Protein AF-A0A1H8WK01-F1 (afdb_monomer_lite)

Organism: NCBI:txid569882

pLDDT: mean 77.05, std 22.4, range [25.98, 97.81]

Radius of gyration: 22.82 Å; chains: 1; bounding box: 69×36×69 Å

Secondary structure (DSSP, 8-state):
-HHHHHHHHHHHHHHHHHHHHHTTHHHH-S---HHHHHHHHHHHHHHHHHHHHHHHHHHHHH-HHHHHHHHHHHHHHHHHHHHHHHHHHHHHTTS-TTHHHHHHHHHHHHHHHHHHHHHHHHHHHTTSSTTHHHHHHHHHHHHHHHHHHHHHHHHS-TT--HHHHTTT-----------------------TT----

Sequence (197 aa):
MDTAHWIVVAAALLTAIMTGVGALPFLFVKKVSDRTMGWSNAAAAGLMLAASHSLIAEGVSLDITLTLVGVLAGLDAIVLADRLLSGAGDVEVADLQGAGAAKALLILGIMTAHSFAEGVGVGVSFAGSEGLGAYITTAIAFHNVPEGLAIALVLVPRGSPVWKAGSGRSSPACRSRSWPRPRICSSKPSDPFCPLA

Foldseek 3Di:
DVVLVVVLVVLLVLLVVLLVLLLVVLQPDLDDDPVNLVVLQVLLVVLVVVLVVLVLVQVVVVPNVVSVVVVVVLVVQLVVQLCVLVVVLVVPCPDDPPVLVSVLVSVVSNVVSVSVVLSVSLVVLSVTDPCSNVSSSVSSSSSSNSVSNVSNVSNPPRPDGPVCSVPPDDDPPDDDDDDDDDDDDDDDDDDPPDDDD

Structure (mmCIF, N/CA/C/O backbone):
data_AF-A0A1H8WK01-F1
#
_entry.id   AF-A0A1H8WK01-F1
#
loop_
_atom_site.group_PDB
_atom_site.id
_atom_site.type_symbol
_atom_site.label_atom_id
_atom_site.label_alt_id
_atom_site.label_comp_id
_atom_site.label_asym_id
_atom_site.label_entity_id
_atom_site.label_seq_id
_atom_site.pdbx_PDB_ins_code
_atom_site.Cartn_x
_atom_site.Cartn_y
_atom_site.Cartn_z
_atom_site.occupancy
_atom_site.B_iso_or_equiv
_atom_site.auth_seq_id
_atom_site.auth_comp_id
_atom_site.auth_asym_id
_atom_site.auth_atom_id
_atom_site.pdbx_PDB_model_num
ATOM 1 N N . MET A 1 1 ? 25.988 0.193 -5.601 1.00 57.31 1 MET A N 1
ATOM 2 C CA . MET A 1 1 ? 24.882 -0.750 -5.321 1.00 57.31 1 MET A CA 1
ATOM 3 C C . MET A 1 1 ? 24.398 -0.614 -3.879 1.00 57.31 1 MET A C 1
ATOM 5 O O . MET A 1 1 ? 23.196 -0.648 -3.673 1.00 57.31 1 MET A O 1
ATOM 9 N N . ASP A 1 2 ? 25.265 -0.351 -2.897 1.00 62.94 2 ASP A N 1
ATOM 10 C CA . ASP A 1 2 ? 24.871 -0.253 -1.475 1.00 62.94 2 ASP A CA 1
ATOM 11 C C . ASP A 1 2 ? 23.854 0.858 -1.162 1.00 62.94 2 ASP A C 1
ATOM 13 O O . ASP A 1 2 ? 22.930 0.651 -0.382 1.00 62.94 2 ASP A O 1
ATOM 17 N N . THR A 1 3 ? 23.957 2.017 -1.815 1.00 68.06 3 THR A N 1
ATOM 18 C CA . THR A 1 3 ? 23.050 3.158 -1.592 1.00 68.06 3 THR A CA 1
ATOM 19 C C . THR A 1 3 ? 21.605 2.894 -2.022 1.00 68.06 3 THR A C 1
ATOM 21 O O . THR A 1 3 ? 20.687 3.384 -1.373 1.00 68.06 3 THR A O 1
ATOM 24 N N . ALA A 1 4 ? 21.381 2.091 -3.067 1.00 76.06 4 ALA A N 1
ATOM 25 C CA . ALA A 1 4 ? 20.039 1.806 -3.582 1.00 76.06 4 ALA A CA 1
ATOM 26 C C . ALA A 1 4 ? 19.197 0.982 -2.590 1.0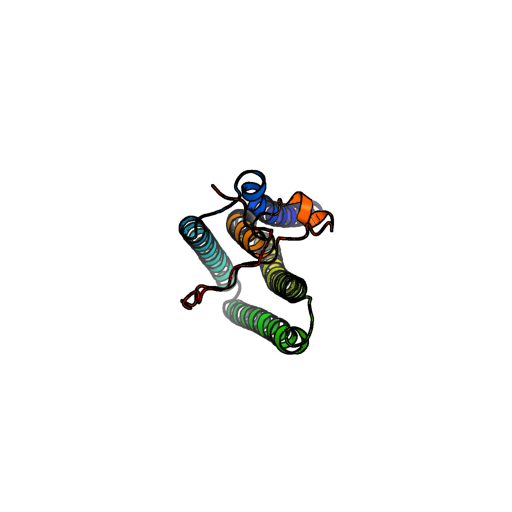0 76.06 4 ALA A C 1
ATOM 28 O O . ALA A 1 4 ? 18.027 1.278 -2.371 1.00 76.06 4 ALA A O 1
ATOM 29 N N . HIS A 1 5 ? 19.809 0.002 -1.922 1.00 84.44 5 HIS A N 1
ATOM 30 C CA . HIS A 1 5 ? 19.124 -0.842 -0.939 1.00 84.44 5 HIS A CA 1
ATOM 31 C C . HIS A 1 5 ? 18.691 -0.037 0.291 1.00 84.44 5 HIS A C 1
ATOM 33 O O . HIS A 1 5 ? 17.566 -0.186 0.763 1.00 84.44 5 HIS A O 1
ATOM 39 N N . TRP A 1 6 ? 19.549 0.871 0.772 1.00 89.50 6 TRP A N 1
ATOM 40 C CA . TRP A 1 6 ? 19.209 1.760 1.886 1.00 89.50 6 TRP A CA 1
ATOM 41 C C . TRP A 1 6 ? 18.047 2.697 1.559 1.00 89.50 6 TRP A C 1
ATOM 43 O O . TRP A 1 6 ? 17.227 2.958 2.436 1.00 89.50 6 TRP A O 1
ATOM 53 N N . ILE A 1 7 ? 17.937 3.160 0.310 1.00 90.19 7 ILE A N 1
ATOM 54 C CA . ILE A 1 7 ? 16.809 3.989 -0.133 1.00 90.19 7 ILE A CA 1
ATOM 55 C C . ILE A 1 7 ? 15.506 3.190 -0.088 1.00 90.19 7 ILE A C 1
ATOM 57 O O . ILE A 1 7 ? 14.528 3.675 0.471 1.00 90.19 7 ILE A O 1
ATOM 61 N N . VAL A 1 8 ? 15.495 1.960 -0.609 1.00 90.81 8 VAL A N 1
ATOM 62 C CA . VAL A 1 8 ? 14.295 1.104 -0.591 1.00 90.81 8 VAL A CA 1
ATOM 63 C C . VAL A 1 8 ? 13.883 0.764 0.843 1.00 90.81 8 VAL A C 1
ATOM 65 O O . VAL A 1 8 ? 12.705 0.842 1.182 1.00 90.81 8 VAL A O 1
ATOM 68 N N . VAL A 1 9 ? 14.845 0.453 1.717 1.00 91.25 9 VAL A N 1
ATOM 69 C CA . VAL A 1 9 ? 14.575 0.201 3.141 1.00 91.25 9 VAL A CA 1
ATOM 70 C C . VAL A 1 9 ? 14.019 1.451 3.825 1.00 91.25 9 VAL A C 1
ATOM 72 O O . VAL A 1 9 ? 13.032 1.359 4.551 1.00 91.25 9 VAL A O 1
ATOM 75 N N . ALA A 1 10 ? 14.601 2.627 3.579 1.00 93.62 10 ALA A N 1
ATOM 76 C CA . ALA A 1 10 ? 14.099 3.884 4.126 1.00 93.62 10 ALA A CA 1
ATOM 77 C C . ALA A 1 10 ? 12.691 4.218 3.605 1.00 93.62 10 ALA A C 1
ATOM 79 O O . ALA A 1 10 ? 11.847 4.664 4.379 1.00 93.62 10 ALA A O 1
ATOM 80 N N . ALA A 1 11 ? 12.419 3.958 2.325 1.00 93.44 11 ALA A N 1
ATOM 81 C CA . ALA A 1 11 ? 11.104 4.123 1.714 1.00 93.44 11 ALA A CA 1
ATOM 82 C C . ALA A 1 11 ? 10.062 3.191 2.351 1.00 93.44 11 ALA A C 1
ATOM 84 O O . ALA A 1 11 ? 9.003 3.653 2.772 1.00 93.44 11 ALA A O 1
ATOM 85 N N . ALA A 1 12 ? 10.381 1.905 2.515 1.00 91.31 12 ALA A N 1
ATOM 86 C CA . ALA A 1 12 ? 9.503 0.946 3.182 1.00 91.31 12 ALA A CA 1
ATOM 87 C C . ALA A 1 12 ? 9.243 1.338 4.651 1.00 91.31 12 ALA A C 1
ATOM 89 O O . ALA A 1 12 ? 8.098 1.345 5.107 1.00 91.31 12 ALA A O 1
ATOM 90 N N . LEU A 1 13 ? 10.281 1.754 5.386 1.00 92.19 13 LEU A N 1
ATOM 91 C CA . LEU A 1 13 ? 10.135 2.253 6.757 1.00 92.19 13 LEU A CA 1
ATOM 92 C C . LEU A 1 13 ? 9.254 3.504 6.825 1.00 92.19 13 LEU A C 1
ATOM 94 O O . LEU A 1 13 ? 8.417 3.606 7.719 1.00 92.19 13 LEU A O 1
ATOM 98 N N . LEU A 1 14 ? 9.405 4.434 5.879 1.00 94.81 14 LEU A N 1
ATOM 99 C CA . LEU A 1 14 ? 8.552 5.615 5.788 1.00 94.81 14 LEU A CA 1
ATOM 100 C C . LEU A 1 14 ? 7.082 5.215 5.617 1.00 94.81 14 LEU A C 1
ATOM 102 O O . LEU A 1 14 ? 6.240 5.707 6.364 1.00 94.81 14 LEU A O 1
ATOM 106 N N . THR A 1 15 ? 6.772 4.296 4.696 1.00 93.38 15 THR A N 1
ATOM 107 C CA . THR A 1 15 ? 5.389 3.823 4.497 1.00 93.38 15 THR A CA 1
ATOM 108 C C . THR A 1 15 ? 4.812 3.175 5.760 1.00 93.38 15 THR A C 1
ATOM 110 O O . THR A 1 15 ? 3.700 3.508 6.168 1.00 93.38 15 THR A O 1
ATOM 113 N N . ALA A 1 16 ? 5.603 2.363 6.471 1.00 90.62 16 ALA A N 1
ATOM 114 C CA . ALA A 1 16 ? 5.191 1.754 7.736 1.00 90.62 16 ALA A CA 1
ATOM 115 C C . ALA A 1 16 ? 4.937 2.794 8.846 1.00 90.62 16 ALA A C 1
ATOM 117 O O . ALA A 1 16 ? 3.974 2.682 9.609 1.00 90.62 16 ALA A O 1
ATOM 118 N N . ILE A 1 17 ? 5.770 3.840 8.929 1.00 94.06 17 ILE A N 1
ATOM 119 C CA . ILE A 1 17 ? 5.567 4.953 9.869 1.00 94.06 17 ILE A CA 1
ATOM 120 C C . ILE A 1 17 ? 4.245 5.662 9.575 1.00 94.06 17 ILE A C 1
ATOM 122 O O . ILE A 1 17 ? 3.513 5.980 10.513 1.00 94.06 17 ILE A O 1
ATOM 126 N N . MET A 1 18 ? 3.902 5.880 8.303 1.00 95.62 18 MET A N 1
ATOM 127 C CA . MET A 1 18 ? 2.657 6.558 7.938 1.00 95.62 18 MET A CA 1
ATOM 128 C C . MET A 1 18 ? 1.402 5.770 8.339 1.00 95.62 18 MET A C 1
ATOM 130 O O . MET A 1 18 ? 0.420 6.385 8.763 1.00 95.62 18 MET A O 1
ATOM 134 N N . THR A 1 19 ? 1.450 4.433 8.332 1.00 91.81 19 THR A N 1
ATOM 135 C CA . THR A 1 19 ? 0.377 3.602 8.910 1.00 91.81 19 THR A CA 1
ATOM 136 C C . THR A 1 19 ? 0.221 3.882 10.407 1.00 91.81 19 THR A C 1
ATOM 138 O O . THR A 1 19 ? -0.883 4.103 10.903 1.00 91.81 19 THR A O 1
ATOM 141 N N . GLY A 1 20 ? 1.334 3.970 11.141 1.00 88.88 20 GLY A N 1
ATOM 142 C CA . GLY A 1 20 ? 1.325 4.363 12.554 1.00 88.88 20 GLY A CA 1
ATOM 143 C C . GLY A 1 20 ? 0.802 5.787 12.788 1.00 88.88 20 GLY A C 1
ATOM 144 O O . GLY A 1 20 ? 0.050 6.025 13.736 1.00 88.88 20 GLY A O 1
ATOM 145 N N . VAL A 1 21 ? 1.139 6.732 11.903 1.00 92.69 21 VAL A N 1
ATOM 146 C CA . VAL A 1 21 ? 0.647 8.123 11.935 1.00 92.69 21 VAL A CA 1
ATOM 147 C C . VAL A 1 21 ? -0.880 8.177 11.837 1.00 92.69 21 VAL A C 1
ATOM 149 O O . VAL A 1 21 ? -1.501 8.990 12.524 1.00 92.69 21 VAL A O 1
ATOM 152 N N . GLY A 1 22 ? -1.498 7.274 11.069 1.00 89.69 22 GLY A N 1
ATOM 153 C CA . GLY A 1 22 ? -2.955 7.138 10.977 1.00 89.69 22 GLY A CA 1
ATOM 154 C C . GLY A 1 22 ? -3.656 6.921 12.325 1.00 89.69 22 GLY A C 1
ATOM 155 O O . GLY A 1 22 ? -4.802 7.334 12.496 1.00 89.69 22 GLY A O 1
ATOM 156 N N . ALA A 1 23 ? -2.967 6.364 13.327 1.00 87.88 23 ALA A N 1
ATOM 157 C CA . ALA A 1 23 ? -3.513 6.161 14.669 1.00 87.88 23 ALA A CA 1
ATOM 158 C C . ALA A 1 23 ? -3.429 7.407 15.579 1.00 87.88 23 ALA A C 1
ATOM 160 O O . ALA A 1 23 ? -4.125 7.472 16.597 1.00 87.88 23 ALA A O 1
ATOM 161 N N . LEU A 1 24 ? -2.612 8.415 15.235 1.00 88.44 24 LEU A N 1
ATOM 162 C CA . LEU A 1 24 ? -2.382 9.605 16.069 1.00 88.44 24 LEU A CA 1
ATOM 163 C C . LEU A 1 24 ? -3.645 10.418 16.399 1.00 88.44 24 LEU A C 1
ATOM 165 O O . LEU A 1 24 ? -3.746 10.879 17.540 1.00 88.44 24 LEU A O 1
ATOM 169 N N . PRO A 1 25 ? -4.634 10.593 15.497 1.00 84.75 25 PRO A N 1
ATOM 170 C CA . PRO A 1 25 ? -5.857 11.325 15.822 1.00 84.75 25 PRO A CA 1
ATOM 171 C C . PRO A 1 25 ? -6.590 10.768 17.049 1.00 84.75 25 PRO A C 1
ATOM 173 O O . PRO A 1 25 ? -7.192 11.536 17.799 1.00 84.75 25 PRO A O 1
ATOM 176 N N . PHE A 1 26 ? -6.481 9.463 17.322 1.00 81.81 26 PHE A N 1
ATOM 177 C CA . PHE A 1 26 ? -7.102 8.824 18.486 1.00 81.81 26 PHE A CA 1
ATOM 178 C C . PHE A 1 26 ? -6.430 9.158 19.830 1.00 81.81 26 PHE A C 1
ATOM 180 O O . PHE A 1 26 ? -6.998 8.862 20.884 1.00 81.81 26 PHE A O 1
ATOM 187 N N . LEU A 1 27 ? -5.258 9.808 19.828 1.00 79.50 27 LEU A N 1
ATOM 188 C CA . LEU A 1 27 ? -4.646 10.357 21.045 1.00 79.50 27 LEU A CA 1
ATOM 189 C C . LEU A 1 27 ? -5.419 11.570 21.578 1.00 79.50 27 LEU A C 1
ATOM 191 O O . LEU A 1 27 ? -5.473 11.782 22.789 1.00 79.50 27 LEU A O 1
ATOM 195 N N . PHE A 1 28 ? -6.048 12.337 20.684 1.00 80.94 28 PHE A N 1
ATOM 196 C CA . PHE A 1 28 ? -6.748 13.581 21.017 1.00 80.94 28 PHE A CA 1
ATOM 197 C C . PHE A 1 28 ? -8.267 13.469 20.845 1.00 80.94 28 PHE A C 1
ATOM 199 O O . PHE A 1 28 ? -9.030 14.120 21.558 1.00 80.94 28 PHE A O 1
ATOM 206 N N . VAL A 1 29 ? -8.727 12.620 19.922 1.00 78.00 29 VAL A N 1
ATOM 207 C CA . VAL A 1 29 ? -10.129 12.516 19.514 1.00 78.00 29 VAL A CA 1
ATOM 208 C C . VAL A 1 29 ? -10.665 11.115 19.811 1.00 78.00 29 VAL A C 1
ATOM 210 O O . VAL A 1 29 ? -10.138 10.112 19.350 1.00 78.00 29 VAL A O 1
ATOM 213 N N . LYS A 1 30 ? -11.765 11.023 20.570 1.00 69.88 30 LYS A N 1
ATOM 214 C CA . LYS A 1 30 ? -12.357 9.728 20.976 1.00 69.88 30 LYS A CA 1
ATOM 215 C C . LYS A 1 30 ? -13.258 9.086 19.918 1.00 69.88 30 LYS A C 1
ATOM 217 O O . LYS A 1 30 ? -13.625 7.921 20.062 1.00 69.88 30 LYS A O 1
ATOM 222 N N . LYS A 1 31 ? -13.703 9.855 18.921 1.00 75.81 31 LYS A N 1
ATOM 223 C CA . LYS A 1 31 ? -14.629 9.410 17.874 1.00 75.81 31 LYS A CA 1
ATOM 224 C C . LYS A 1 31 ? -14.313 10.116 16.564 1.00 75.81 31 LYS A C 1
ATOM 226 O O . LYS A 1 31 ? -14.332 11.341 16.512 1.00 75.81 31 LYS A O 1
ATOM 231 N N . VAL A 1 32 ? -14.104 9.332 15.518 1.00 83.00 32 VAL A N 1
ATOM 232 C CA . VAL A 1 32 ? -14.068 9.808 14.135 1.00 83.00 32 VAL A CA 1
ATOM 233 C C . VAL A 1 32 ? -15.437 9.534 13.518 1.00 83.00 32 VAL A C 1
ATOM 235 O O . VAL A 1 32 ? -16.058 8.519 13.829 1.00 83.00 32 VAL A O 1
ATOM 238 N N . SER A 1 33 ? -15.950 10.469 12.718 1.00 88.19 33 SER A N 1
ATOM 239 C CA . SER A 1 33 ? -17.259 10.305 12.079 1.00 88.19 33 SER A CA 1
ATOM 240 C C . SER A 1 33 ? -17.186 9.330 10.900 1.00 88.19 33 SER A C 1
ATOM 242 O O . SER A 1 33 ? -16.180 9.302 10.190 1.00 88.19 33 SER A O 1
ATOM 244 N N . ASP A 1 34 ? -18.272 8.600 10.633 1.00 88.75 34 ASP A N 1
ATOM 245 C CA . ASP A 1 34 ? -18.351 7.672 9.493 1.00 88.75 34 ASP A CA 1
ATOM 246 C C . ASP A 1 34 ? -18.133 8.386 8.150 1.00 88.75 34 ASP A C 1
ATOM 248 O O . ASP A 1 34 ? -17.557 7.822 7.224 1.00 88.75 34 ASP A O 1
ATOM 252 N N . ARG A 1 35 ? -18.527 9.666 8.053 1.00 91.75 35 ARG A N 1
ATOM 253 C CA . ARG A 1 35 ? -18.245 10.497 6.873 1.00 91.75 35 ARG A CA 1
ATOM 254 C C . ARG A 1 35 ? -16.747 10.679 6.682 1.00 91.75 35 ARG A C 1
ATOM 256 O O . ARG A 1 35 ? -16.257 10.430 5.591 1.00 91.75 35 ARG A O 1
ATOM 263 N N . THR A 1 36 ? -16.028 11.096 7.724 1.00 89.62 36 THR A N 1
ATOM 264 C CA . THR A 1 36 ? -14.569 11.278 7.658 1.00 89.62 36 THR A CA 1
ATOM 265 C C . THR A 1 36 ? -13.880 9.977 7.254 1.00 89.62 36 THR A C 1
ATOM 267 O O . THR A 1 36 ? -13.056 10.005 6.351 1.00 89.62 36 THR A O 1
ATOM 270 N N . MET A 1 37 ? -14.290 8.841 7.832 1.00 91.00 37 MET A N 1
ATOM 271 C CA . MET A 1 37 ? -13.792 7.519 7.430 1.00 91.00 37 MET A CA 1
ATOM 272 C C . MET A 1 37 ? -14.065 7.215 5.954 1.00 91.00 37 MET A C 1
ATOM 274 O O . MET A 1 37 ? -13.171 6.765 5.245 1.00 91.00 37 MET A O 1
ATOM 278 N N . GLY A 1 38 ? -15.275 7.499 5.466 1.00 93.50 38 GLY A N 1
ATOM 279 C CA . GLY A 1 38 ? -15.629 7.310 4.060 1.00 93.50 38 GLY A CA 1
ATOM 280 C C . GLY A 1 38 ? -14.770 8.147 3.108 1.00 93.50 38 GLY A C 1
ATOM 281 O O . GLY A 1 38 ? -14.262 7.619 2.123 1.00 93.50 38 GLY A O 1
ATOM 282 N N . TRP A 1 39 ? -14.554 9.430 3.420 1.00 96.00 39 TRP A N 1
ATOM 283 C CA . TRP A 1 39 ? -13.690 10.313 2.625 1.00 96.00 39 TRP A CA 1
ATOM 284 C C . TRP A 1 39 ? -12.228 9.858 2.640 1.00 96.00 39 TRP A C 1
ATOM 286 O O . TRP A 1 39 ? -11.592 9.823 1.588 1.00 96.00 39 TRP A O 1
ATOM 296 N N . SER A 1 40 ? -11.706 9.469 3.806 1.00 93.00 40 SER A N 1
ATOM 297 C CA . SER A 1 40 ? -10.347 8.940 3.940 1.00 93.00 40 SER A CA 1
ATOM 298 C C . SER A 1 40 ? -10.159 7.658 3.125 1.00 93.00 40 SER A C 1
ATOM 300 O O . SER A 1 40 ? -9.203 7.571 2.358 1.00 93.00 40 SER A O 1
ATOM 302 N N . ASN A 1 41 ? -11.095 6.708 3.209 1.00 93.38 41 ASN A N 1
ATOM 303 C CA . ASN A 1 41 ? -11.032 5.461 2.443 1.00 93.38 41 ASN A CA 1
ATOM 304 C C . ASN A 1 41 ? -11.150 5.701 0.931 1.00 93.38 41 ASN A C 1
ATOM 306 O O . ASN A 1 41 ? -10.454 5.051 0.156 1.00 93.38 41 ASN A O 1
ATOM 310 N N . ALA A 1 42 ? -11.988 6.648 0.498 1.00 95.81 42 ALA A N 1
ATOM 311 C CA . ALA A 1 42 ? -12.093 7.014 -0.914 1.00 95.81 42 ALA A CA 1
ATOM 312 C C . ALA A 1 42 ? -10.784 7.620 -1.449 1.00 95.81 42 ALA A C 1
ATOM 314 O O . ALA A 1 42 ? -10.343 7.261 -2.540 1.00 95.81 42 ALA A O 1
ATOM 315 N N . ALA A 1 43 ? -10.136 8.494 -0.671 1.00 95.69 43 ALA A N 1
ATOM 316 C CA . ALA A 1 43 ? -8.830 9.050 -1.022 1.00 95.69 43 ALA A CA 1
ATOM 317 C C . ALA A 1 43 ? -7.755 7.952 -1.116 1.00 95.69 43 ALA A C 1
ATOM 319 O O . ALA A 1 43 ? -7.027 7.886 -2.105 1.00 95.69 43 ALA A O 1
ATOM 320 N N . ALA A 1 44 ? -7.709 7.050 -0.132 1.00 95.31 44 ALA A N 1
ATOM 321 C CA . ALA A 1 44 ? -6.817 5.893 -0.126 1.00 95.31 44 ALA A CA 1
ATOM 322 C C . ALA A 1 44 ? -7.021 4.985 -1.351 1.00 95.31 44 ALA A C 1
ATOM 324 O O . ALA A 1 44 ? -6.045 4.621 -2.009 1.00 95.31 44 ALA A O 1
ATOM 325 N N . ALA A 1 45 ? -8.270 4.661 -1.695 1.00 95.94 45 ALA A N 1
ATOM 326 C CA . ALA A 1 45 ? -8.586 3.856 -2.872 1.00 95.94 45 ALA A CA 1
ATOM 327 C C . ALA A 1 45 ? -8.133 4.542 -4.171 1.00 95.94 45 ALA A C 1
ATOM 329 O O . ALA A 1 45 ? -7.544 3.897 -5.036 1.00 95.94 45 ALA A O 1
ATOM 330 N N . GLY A 1 46 ? -8.347 5.856 -4.294 1.00 97.06 46 GLY A N 1
ATOM 331 C CA . GLY A 1 46 ? -7.885 6.634 -5.445 1.00 97.06 46 GLY A CA 1
ATOM 332 C C . GLY A 1 46 ? -6.363 6.597 -5.622 1.00 97.06 46 GLY A C 1
ATOM 333 O O . GLY A 1 46 ? -5.884 6.390 -6.736 1.00 97.06 46 GLY A O 1
ATOM 334 N N . LEU A 1 47 ? -5.604 6.729 -4.529 1.00 97.06 47 LEU A N 1
ATOM 335 C CA . LEU A 1 47 ? -4.139 6.628 -4.551 1.00 97.06 47 LEU A CA 1
ATOM 336 C C . LEU A 1 47 ? -3.667 5.241 -5.006 1.00 97.06 47 LEU A C 1
ATOM 338 O O . LEU A 1 47 ? -2.752 5.154 -5.822 1.00 97.06 47 LEU A O 1
ATOM 342 N N . MET A 1 48 ? -4.316 4.169 -4.543 1.00 95.81 48 MET A N 1
ATOM 343 C CA . MET A 1 48 ? -3.955 2.802 -4.941 1.00 95.81 48 MET A CA 1
ATOM 344 C C . MET A 1 48 ? -4.313 2.485 -6.389 1.00 95.81 48 MET A C 1
ATOM 346 O O . MET A 1 48 ? -3.541 1.812 -7.071 1.00 95.81 48 MET A O 1
ATOM 350 N N . LEU A 1 49 ? -5.429 3.012 -6.899 1.00 96.88 49 LEU A N 1
ATOM 351 C CA . LEU A 1 49 ? -5.768 2.907 -8.320 1.00 96.88 49 LEU A CA 1
ATOM 352 C C . LEU A 1 49 ? -4.740 3.637 -9.193 1.00 96.88 49 LEU A C 1
ATOM 354 O O . LEU A 1 49 ? -4.300 3.091 -10.203 1.00 96.88 49 LEU A O 1
ATOM 358 N N . ALA A 1 50 ? -4.316 4.837 -8.789 1.00 96.75 50 ALA A N 1
ATOM 359 C CA . ALA A 1 50 ? -3.294 5.598 -9.502 1.00 96.75 50 ALA A CA 1
ATOM 360 C C . ALA A 1 50 ? -1.922 4.897 -9.475 1.00 96.75 50 ALA A C 1
ATOM 362 O O . ALA A 1 50 ? -1.280 4.762 -10.515 1.00 96.75 50 ALA A O 1
ATOM 363 N N . ALA A 1 51 ? -1.502 4.385 -8.314 1.00 96.31 51 ALA A N 1
ATOM 364 C CA . ALA A 1 51 ? -0.263 3.622 -8.173 1.00 96.31 51 ALA A CA 1
ATOM 365 C C . ALA A 1 51 ? -0.281 2.343 -9.026 1.00 96.31 51 ALA A C 1
ATOM 367 O O . ALA A 1 51 ? 0.666 2.074 -9.765 1.00 96.31 51 ALA A O 1
ATOM 368 N N . SER A 1 52 ? -1.389 1.598 -8.983 1.00 95.69 52 SER A N 1
ATOM 369 C CA . SER A 1 52 ? -1.586 0.378 -9.774 1.00 95.69 52 SER A CA 1
ATOM 370 C C . SER A 1 52 ? -1.545 0.666 -11.273 1.00 95.69 52 SER A C 1
ATOM 372 O O . SER A 1 52 ? -0.897 -0.063 -12.018 1.00 95.69 52 SER A O 1
ATOM 374 N N . HIS A 1 53 ? -2.178 1.755 -11.719 1.00 96.62 53 HIS A N 1
ATOM 375 C CA . HIS A 1 53 ? -2.101 2.196 -13.109 1.00 96.62 53 HIS A CA 1
ATOM 376 C C . HIS A 1 53 ? -0.651 2.464 -13.537 1.00 96.62 53 HIS A C 1
ATOM 378 O O . HIS A 1 53 ? -0.228 1.963 -14.576 1.00 96.62 53 HIS A O 1
ATOM 384 N N . SER A 1 54 ? 0.124 3.205 -12.739 1.00 96.44 54 SER A N 1
ATOM 385 C CA . SER A 1 54 ? 1.529 3.495 -13.055 1.00 96.44 54 SER A CA 1
ATOM 386 C C . SER A 1 54 ? 2.399 2.235 -13.093 1.00 96.44 54 SER A C 1
ATOM 388 O O . SER A 1 54 ? 3.212 2.095 -14.001 1.00 96.44 54 SER A O 1
ATOM 390 N N . LEU A 1 55 ? 2.203 1.288 -12.168 1.00 95.75 55 LEU A N 1
ATOM 391 C CA . LEU A 1 55 ? 2.930 0.011 -12.165 1.00 95.75 55 LEU A CA 1
ATOM 392 C C . LEU A 1 55 ? 2.571 -0.872 -13.365 1.00 95.75 55 LEU A C 1
ATOM 394 O O . LEU A 1 55 ? 3.454 -1.492 -13.951 1.00 95.75 55 LEU A O 1
ATOM 398 N N . ILE A 1 56 ? 1.294 -0.920 -13.755 1.00 96.69 56 ILE A N 1
ATOM 399 C CA . ILE A 1 56 ? 0.859 -1.661 -14.946 1.00 96.69 56 ILE A CA 1
ATOM 400 C C . ILE A 1 56 ? 1.421 -1.010 -16.210 1.00 96.69 56 ILE A C 1
ATOM 402 O O . ILE A 1 56 ? 1.909 -1.721 -17.083 1.00 96.69 56 ILE A O 1
ATOM 406 N N . ALA A 1 57 ? 1.375 0.321 -16.314 1.00 96.44 57 ALA A N 1
ATOM 407 C CA . ALA A 1 57 ? 1.922 1.043 -17.459 1.00 96.44 57 ALA A CA 1
ATOM 408 C C . ALA A 1 57 ? 3.428 0.781 -17.617 1.00 96.44 57 ALA A C 1
ATOM 410 O O . ALA A 1 57 ? 3.884 0.478 -18.720 1.00 96.44 57 ALA A O 1
ATOM 411 N N . GLU A 1 58 ? 4.174 0.820 -16.511 1.00 96.19 58 GLU A N 1
ATOM 412 C CA . GLU A 1 58 ? 5.592 0.463 -16.491 1.00 96.19 58 GLU A CA 1
ATOM 413 C C . GLU A 1 58 ? 5.801 -1.001 -16.903 1.00 96.19 58 GLU A C 1
ATOM 415 O O . GLU A 1 58 ? 6.585 -1.284 -17.806 1.00 96.19 58 GLU A O 1
ATOM 420 N N . GLY A 1 59 ? 5.062 -1.938 -16.305 1.00 96.12 59 GLY A N 1
ATOM 421 C CA . GLY A 1 59 ? 5.177 -3.361 -16.617 1.00 96.12 59 GLY A CA 1
ATOM 422 C C . GLY A 1 59 ? 4.910 -3.665 -18.093 1.00 96.12 59 GLY A C 1
ATOM 423 O O . GLY A 1 59 ? 5.699 -4.355 -18.735 1.00 96.12 59 GLY A O 1
ATOM 424 N N . VAL A 1 60 ? 3.832 -3.115 -18.662 1.00 97.12 60 VAL A N 1
ATOM 425 C CA . VAL A 1 60 ? 3.473 -3.318 -20.076 1.00 97.12 60 VAL A CA 1
ATOM 426 C C . VAL A 1 60 ? 4.547 -2.766 -21.012 1.00 97.12 60 VAL A C 1
ATOM 428 O O . VAL A 1 60 ? 4.759 -3.337 -22.081 1.00 97.12 60 VAL A O 1
ATOM 431 N N . SER A 1 61 ? 5.242 -1.692 -20.618 1.00 95.88 61 SER A N 1
ATOM 432 C CA . SER A 1 61 ? 6.365 -1.153 -21.392 1.00 95.88 61 SER A CA 1
ATOM 433 C C . SER A 1 61 ? 7.570 -2.103 -21.443 1.00 95.88 61 SER A C 1
ATOM 435 O O . SER A 1 61 ? 8.329 -2.062 -22.410 1.00 95.88 61 SER A O 1
ATOM 437 N N . LEU A 1 62 ? 7.718 -2.979 -20.440 1.00 94.88 62 LEU A N 1
ATOM 438 C CA . LEU A 1 62 ? 8.759 -4.005 -20.382 1.00 94.88 62 LEU A CA 1
ATOM 439 C C . LEU A 1 62 ? 8.322 -5.290 -21.096 1.00 94.88 62 LEU A C 1
ATOM 441 O O . LEU A 1 62 ? 9.007 -5.752 -22.004 1.00 94.88 62 LEU A O 1
ATOM 445 N N . ASP A 1 63 ? 7.192 -5.871 -20.685 1.00 97.12 63 ASP A N 1
ATOM 446 C CA . ASP A 1 63 ? 6.599 -7.059 -21.302 1.00 97.12 63 ASP A CA 1
ATOM 447 C C . ASP A 1 63 ? 5.122 -7.207 -20.896 1.00 97.12 63 ASP A C 1
ATOM 449 O O . ASP A 1 63 ? 4.770 -7.347 -19.719 1.00 97.12 63 ASP A O 1
ATOM 453 N N . ILE A 1 64 ? 4.235 -7.219 -21.891 1.00 97.75 64 ILE A N 1
ATOM 454 C CA . ILE A 1 64 ? 2.786 -7.321 -21.679 1.00 97.75 64 ILE A CA 1
ATOM 455 C C . ILE A 1 64 ? 2.354 -8.673 -21.096 1.00 97.75 64 ILE A C 1
ATOM 457 O O . ILE A 1 64 ? 1.439 -8.731 -20.273 1.00 97.75 64 ILE A O 1
ATOM 461 N N . THR A 1 65 ? 3.008 -9.762 -21.502 1.00 97.81 65 THR A N 1
ATOM 462 C CA . THR A 1 65 ? 2.641 -11.125 -21.109 1.00 97.81 65 THR A CA 1
ATOM 463 C C . THR A 1 65 ? 3.052 -11.372 -19.667 1.00 97.81 65 THR A C 1
ATOM 465 O O . THR A 1 65 ? 2.235 -11.826 -18.868 1.00 97.81 65 THR A O 1
ATOM 468 N N . LEU A 1 66 ? 4.289 -11.015 -19.307 1.00 96.75 66 LEU A N 1
ATOM 469 C CA . LEU A 1 66 ? 4.772 -11.099 -17.929 1.00 96.75 66 LEU A CA 1
ATOM 470 C C . LEU A 1 66 ? 3.965 -10.195 -17.001 1.00 96.75 66 LEU A C 1
ATOM 472 O O . LEU A 1 66 ? 3.644 -10.610 -15.891 1.00 96.75 66 LEU A O 1
ATOM 476 N N . THR A 1 67 ? 3.575 -9.004 -17.460 1.00 97.00 67 THR A N 1
ATOM 477 C CA . THR A 1 67 ? 2.725 -8.106 -16.667 1.00 97.00 67 THR A CA 1
ATOM 478 C C . THR A 1 67 ? 1.353 -8.709 -16.414 1.00 97.00 67 THR A C 1
ATOM 480 O O . THR A 1 67 ? 0.895 -8.716 -15.275 1.00 97.00 67 THR A O 1
ATOM 483 N N . LEU A 1 68 ? 0.707 -9.275 -17.438 1.00 97.56 68 LEU A N 1
ATOM 484 C CA . LEU A 1 68 ? -0.584 -9.939 -17.271 1.00 97.56 68 LEU A CA 1
ATOM 485 C C . LEU A 1 68 ? -0.485 -11.132 -16.310 1.00 97.56 68 LEU A C 1
ATOM 487 O O . LEU A 1 68 ? -1.309 -11.259 -15.407 1.00 97.56 68 LEU A O 1
ATOM 491 N N . VAL A 1 69 ? 0.540 -11.976 -16.468 1.00 97.69 69 VAL A N 1
ATOM 492 C CA . VAL A 1 69 ? 0.791 -13.110 -15.565 1.00 97.69 69 VAL A CA 1
ATOM 493 C C . VAL A 1 69 ? 1.044 -12.625 -14.138 1.00 97.69 69 VAL A C 1
ATOM 495 O O . VAL A 1 69 ? 0.481 -13.186 -13.204 1.00 97.69 69 VAL A O 1
ATOM 498 N N . GLY A 1 70 ? 1.835 -11.566 -13.958 1.00 95.69 70 GLY A N 1
ATOM 499 C CA . GLY A 1 70 ? 2.122 -10.973 -12.653 1.00 95.69 70 GLY A CA 1
ATOM 500 C C . GLY A 1 70 ? 0.881 -10.394 -11.973 1.00 95.69 70 GLY A C 1
ATOM 501 O O . GLY A 1 70 ? 0.671 -10.636 -10.788 1.00 95.69 70 GLY A O 1
ATOM 502 N N . VAL A 1 71 ? 0.022 -9.690 -12.719 1.00 95.88 71 VAL A N 1
ATOM 503 C CA . VAL A 1 71 ? -1.253 -9.157 -12.207 1.00 95.88 71 VAL A CA 1
ATOM 504 C C . VAL A 1 71 ? -2.177 -10.289 -11.760 1.00 95.88 71 VAL A C 1
ATOM 506 O O . VAL A 1 71 ? -2.728 -10.223 -10.662 1.00 95.88 71 VAL A O 1
ATOM 509 N N . LEU A 1 72 ? -2.326 -11.339 -12.575 1.00 97.12 72 LEU A N 1
ATOM 510 C CA . LEU A 1 72 ? -3.150 -12.498 -12.223 1.00 97.12 72 LEU A CA 1
ATOM 511 C C . LEU A 1 72 ? -2.582 -13.244 -11.011 1.00 97.12 72 LEU A C 1
ATOM 513 O O . LEU A 1 72 ? -3.320 -13.522 -10.073 1.00 97.12 72 LEU A O 1
ATOM 517 N N . ALA A 1 73 ? -1.270 -13.485 -10.979 1.00 95.75 73 ALA A N 1
ATOM 518 C CA . ALA A 1 73 ? -0.610 -14.131 -9.850 1.00 95.75 73 ALA A CA 1
ATOM 519 C C . ALA A 1 73 ? -0.743 -13.314 -8.553 1.00 95.75 73 ALA A C 1
ATOM 521 O O . ALA A 1 73 ? -0.977 -13.883 -7.490 1.00 95.75 73 ALA A O 1
ATOM 522 N N . GLY A 1 74 ? -0.631 -11.984 -8.630 1.00 93.00 74 GLY A N 1
ATOM 523 C CA . GLY A 1 74 ? -0.840 -11.087 -7.492 1.00 93.00 74 GLY A CA 1
ATOM 524 C C . GLY A 1 74 ? -2.285 -11.101 -6.989 1.00 93.00 74 GLY A C 1
ATOM 525 O O . GLY A 1 74 ? -2.515 -11.196 -5.783 1.00 93.00 74 GLY A O 1
ATOM 526 N N . LEU A 1 75 ? -3.260 -11.070 -7.904 1.00 93.25 75 LEU A N 1
ATOM 527 C CA . LEU A 1 75 ? -4.680 -11.201 -7.571 1.00 93.25 75 LEU A CA 1
ATOM 528 C C . LEU A 1 75 ? -4.968 -12.545 -6.890 1.00 93.25 75 LEU A C 1
ATOM 530 O O . LEU A 1 75 ? -5.583 -12.570 -5.824 1.00 93.25 75 LEU A O 1
ATOM 534 N N . ASP A 1 76 ? -4.489 -13.644 -7.472 1.00 94.38 76 ASP A N 1
ATOM 535 C CA . ASP A 1 76 ? -4.662 -14.989 -6.927 1.00 94.38 76 ASP A CA 1
ATOM 536 C C . ASP A 1 76 ? -4.010 -15.123 -5.547 1.00 94.38 76 ASP A C 1
ATOM 538 O O . ASP A 1 76 ? -4.608 -15.705 -4.643 1.00 94.38 76 ASP A O 1
ATOM 542 N N . ALA A 1 77 ? -2.824 -14.538 -5.345 1.00 91.44 77 ALA A N 1
ATOM 543 C CA . ALA A 1 77 ? -2.144 -14.532 -4.054 1.00 91.44 77 ALA A CA 1
ATOM 544 C C . ALA A 1 77 ? -2.956 -13.802 -2.972 1.00 91.44 77 ALA A C 1
ATOM 546 O O . ALA A 1 77 ? -3.106 -14.328 -1.869 1.00 91.44 77 ALA A O 1
ATOM 547 N N . ILE A 1 78 ? -3.522 -12.628 -3.281 1.00 89.00 78 ILE A N 1
ATOM 548 C CA . ILE A 1 78 ? -4.360 -11.873 -2.336 1.00 89.00 78 ILE A CA 1
ATOM 549 C C . ILE A 1 78 ? -5.661 -12.628 -2.039 1.00 89.00 78 ILE A C 1
ATOM 551 O O . ILE A 1 78 ? -6.045 -12.745 -0.877 1.00 89.00 78 ILE A O 1
ATOM 555 N N . VAL A 1 79 ? -6.321 -13.188 -3.058 1.00 90.69 79 VAL A N 1
ATOM 556 C CA . VAL A 1 79 ? -7.552 -13.979 -2.880 1.00 90.69 79 VAL A CA 1
ATOM 557 C C . VAL A 1 79 ? -7.284 -15.242 -2.063 1.00 90.69 79 VAL A C 1
ATOM 559 O O . VAL A 1 79 ? -8.093 -15.614 -1.213 1.00 90.69 79 VAL A O 1
ATOM 562 N N . LEU A 1 80 ? -6.156 -15.914 -2.295 1.00 90.69 80 LEU A N 1
ATOM 563 C CA . LEU A 1 80 ? -5.770 -17.088 -1.523 1.00 90.69 80 LEU A CA 1
ATOM 564 C C . LEU A 1 80 ? -5.455 -16.712 -0.074 1.00 90.69 80 LEU A C 1
ATOM 566 O O . LEU A 1 80 ? -5.929 -17.396 0.829 1.00 90.69 80 LEU A O 1
ATOM 570 N N . ALA A 1 81 ? -4.713 -15.626 0.156 1.00 87.88 81 ALA A N 1
ATOM 571 C CA . ALA A 1 81 ? -4.447 -15.119 1.498 1.00 87.88 81 ALA A CA 1
ATOM 572 C C . ALA A 1 81 ? -5.759 -14.812 2.236 1.00 87.88 81 ALA A C 1
ATOM 574 O O . ALA A 1 81 ? -5.974 -15.327 3.331 1.00 87.88 81 ALA A O 1
ATOM 575 N N . ASP A 1 82 ? -6.680 -14.074 1.613 1.00 85.69 82 ASP A N 1
ATOM 576 C CA . ASP A 1 82 ? -7.991 -13.768 2.192 1.00 85.69 82 ASP A CA 1
ATOM 577 C C . ASP A 1 82 ? -8.784 -15.035 2.544 1.00 85.69 82 ASP A C 1
ATOM 579 O O . ASP A 1 82 ? -9.291 -15.162 3.658 1.00 85.69 82 ASP A O 1
ATOM 583 N N . ARG A 1 83 ? -8.832 -16.024 1.643 1.00 87.25 83 ARG A N 1
ATOM 584 C CA . ARG A 1 83 ? -9.540 -17.292 1.886 1.00 87.25 83 ARG A CA 1
ATOM 585 C C . ARG A 1 83 ? -8.909 -18.123 2.997 1.00 87.25 83 ARG A C 1
ATOM 587 O O . ARG A 1 83 ? -9.638 -18.693 3.806 1.00 87.25 83 ARG A O 1
ATOM 594 N N . LEU A 1 84 ? -7.579 -18.212 3.036 1.00 86.38 84 LEU A N 1
ATOM 595 C CA . LEU A 1 84 ? -6.856 -18.966 4.062 1.00 86.38 84 LEU A CA 1
ATOM 596 C C . LEU A 1 84 ? -7.036 -18.331 5.444 1.00 86.38 84 LEU A C 1
ATOM 598 O O . LEU A 1 84 ? -7.268 -19.046 6.417 1.00 86.38 84 LEU A O 1
ATOM 602 N N . LEU A 1 85 ? -6.971 -17.000 5.528 1.00 80.25 85 LEU A N 1
ATOM 603 C CA . LEU A 1 85 ? -7.135 -16.284 6.790 1.00 80.25 85 LEU A CA 1
ATOM 604 C C . LEU A 1 85 ? -8.598 -16.261 7.251 1.00 80.25 85 LEU A C 1
ATOM 606 O O . LEU A 1 85 ? -8.870 -16.528 8.420 1.00 80.25 85 LEU A O 1
ATOM 610 N N . SER A 1 86 ? -9.546 -16.016 6.346 1.00 74.44 86 SER A N 1
ATOM 611 C CA . SER A 1 86 ? -10.977 -15.998 6.670 1.00 74.44 86 SER A CA 1
ATOM 612 C C . SER A 1 86 ? -11.504 -17.385 7.048 1.00 74.44 86 SER A C 1
ATOM 614 O O . SER A 1 86 ? -12.257 -17.512 8.011 1.00 74.44 86 SER A O 1
ATOM 616 N N . GLY A 1 87 ? -11.053 -18.444 6.363 1.00 67.69 87 GLY A N 1
ATOM 617 C CA . GLY A 1 87 ? -11.428 -19.826 6.680 1.00 67.69 87 GLY A CA 1
ATOM 618 C C . GLY A 1 87 ? -10.905 -20.317 8.035 1.00 67.69 87 GLY A C 1
ATOM 619 O O . GLY A 1 87 ? -11.561 -21.127 8.686 1.00 67.69 87 GLY A O 1
ATOM 620 N N . ALA A 1 88 ? -9.762 -19.798 8.498 1.00 61.28 88 ALA A N 1
ATOM 621 C CA . ALA A 1 88 ? -9.252 -20.061 9.846 1.00 61.28 88 ALA A CA 1
ATOM 622 C C . ALA A 1 88 ? -10.078 -19.350 10.938 1.00 61.28 88 ALA A C 1
ATOM 624 O O . ALA A 1 88 ? -10.187 -19.847 12.058 1.00 61.28 88 ALA A O 1
ATOM 625 N N . GLY A 1 89 ? -10.701 -18.212 10.610 1.00 54.06 89 GLY A N 1
ATOM 626 C CA . GLY A 1 89 ? -11.549 -17.450 11.528 1.00 54.06 89 GLY A CA 1
ATOM 627 C C . GLY A 1 89 ? -12.856 -18.158 11.900 1.00 54.06 89 GLY A C 1
ATOM 628 O O . GLY A 1 89 ? -13.272 -18.094 13.054 1.00 54.06 89 GLY A O 1
ATOM 629 N N . ASP A 1 90 ? -13.489 -18.882 10.977 1.00 53.31 90 ASP A N 1
ATOM 630 C CA . ASP A 1 90 ? -14.796 -19.508 11.238 1.00 53.31 90 ASP A CA 1
ATOM 631 C C . ASP A 1 90 ? -14.725 -20.755 12.143 1.00 53.31 90 ASP A C 1
ATOM 633 O O . ASP A 1 90 ? -15.716 -21.099 12.790 1.00 53.31 90 ASP A O 1
ATOM 637 N N . VAL A 1 91 ? -13.563 -21.413 12.246 1.00 49.59 91 VAL A N 1
ATOM 638 C CA . VAL A 1 91 ? -13.400 -22.659 13.025 1.00 49.59 91 VAL A CA 1
ATOM 639 C C . VAL A 1 91 ? -13.001 -22.402 14.492 1.00 49.59 91 VAL A C 1
ATOM 641 O O . VAL A 1 91 ? -13.324 -23.216 15.352 1.00 49.59 91 VAL A O 1
ATOM 644 N N . GLU A 1 92 ? -12.400 -21.251 14.825 1.00 47.84 92 GLU A N 1
ATOM 645 C CA . GLU A 1 92 ? -12.013 -20.894 16.211 1.00 47.84 92 GLU A CA 1
ATOM 646 C C . GLU A 1 92 ? -12.843 -19.759 16.849 1.00 47.84 92 GLU A C 1
ATOM 648 O O . GLU A 1 92 ? -12.864 -19.622 18.074 1.00 47.84 92 GLU A O 1
ATOM 653 N N . VAL A 1 93 ? -13.571 -18.944 16.072 1.00 49.28 93 VAL A N 1
ATOM 654 C CA . VAL A 1 93 ? -14.379 -17.829 16.622 1.00 49.28 93 VAL A CA 1
ATOM 655 C C . VAL A 1 93 ? -15.696 -18.309 17.254 1.00 49.28 93 VAL A C 1
ATOM 657 O O . VAL A 1 93 ? -16.320 -17.566 18.018 1.00 49.28 93 VAL A O 1
ATOM 660 N N . ALA A 1 94 ? -16.109 -19.552 16.993 1.00 47.31 94 ALA A N 1
ATOM 661 C CA . ALA A 1 94 ? -17.387 -20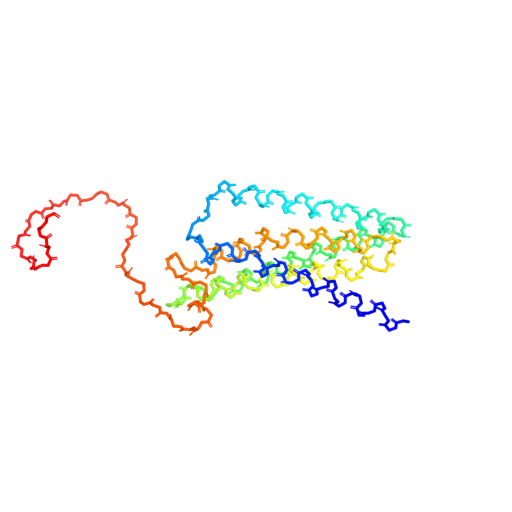.093 17.449 1.00 47.31 94 ALA A CA 1
ATOM 662 C C . ALA A 1 94 ? -17.434 -20.501 18.938 1.00 47.31 94 ALA A C 1
ATOM 664 O O . ALA A 1 94 ? -18.542 -20.599 19.463 1.00 47.31 94 ALA A O 1
ATOM 665 N N . ASP A 1 95 ? -16.299 -20.692 19.636 1.00 48.00 95 ASP A N 1
ATOM 666 C CA . ASP A 1 95 ? -16.327 -21.368 20.954 1.00 48.00 95 ASP A CA 1
ATOM 667 C C . ASP A 1 95 ? -15.516 -20.741 22.109 1.00 48.00 95 ASP A C 1
ATOM 669 O O . ASP A 1 95 ? -15.373 -21.351 23.165 1.00 48.00 95 ASP A O 1
ATOM 673 N N . LEU A 1 96 ? -14.993 -19.510 22.006 1.00 44.03 96 LEU A N 1
ATOM 674 C CA . LEU A 1 96 ? -14.184 -18.950 23.105 1.00 44.03 96 LEU A CA 1
ATOM 675 C C . LEU A 1 96 ? -14.531 -17.510 23.494 1.00 44.03 96 LEU A C 1
ATOM 677 O O . LEU A 1 96 ? -14.747 -16.623 22.669 1.00 44.03 96 LEU A O 1
ATOM 681 N N . GLN A 1 97 ? -14.483 -17.271 24.810 1.00 47.69 97 GLN A N 1
ATOM 682 C CA . GLN A 1 97 ? -14.660 -16.005 25.543 1.00 47.69 97 GLN A CA 1
ATOM 683 C C . GLN A 1 97 ? -13.651 -14.885 25.160 1.00 47.69 97 GLN A C 1
ATOM 685 O O . GLN A 1 97 ? -13.457 -13.934 25.915 1.00 47.69 97 GLN A O 1
ATOM 690 N N . GLY A 1 98 ? -13.026 -14.962 23.981 1.00 53.09 98 GLY A N 1
ATOM 691 C CA . GLY A 1 98 ? -11.981 -14.082 23.456 1.00 53.09 98 GLY A CA 1
ATOM 692 C C . GLY A 1 98 ? -12.293 -13.472 22.084 1.00 53.09 98 GLY A C 1
ATOM 693 O O . GLY A 1 98 ? -11.367 -13.068 21.388 1.00 53.09 98 GLY A O 1
ATOM 694 N N . ALA A 1 99 ? -13.568 -13.360 21.691 1.00 60.62 99 ALA A N 1
ATOM 695 C CA . ALA A 1 99 ? -14.005 -12.866 20.373 1.00 60.62 99 ALA A CA 1
ATOM 696 C C . ALA A 1 99 ? -13.388 -11.519 19.923 1.00 60.62 99 ALA A C 1
ATOM 698 O O . ALA A 1 99 ? -13.380 -11.218 18.732 1.00 60.62 99 ALA A O 1
ATOM 699 N N . GLY A 1 100 ? -12.876 -10.696 20.846 1.00 66.81 100 GLY A N 1
ATOM 700 C CA . GLY A 1 100 ? -12.103 -9.493 20.511 1.00 66.81 100 GLY A CA 1
ATOM 701 C C . GLY A 1 100 ? -10.665 -9.783 20.058 1.00 66.81 100 GLY A C 1
ATOM 702 O O . GLY A 1 100 ? -10.199 -9.171 19.104 1.00 66.81 100 GLY A O 1
ATOM 703 N N . ALA A 1 101 ? -9.981 -10.735 20.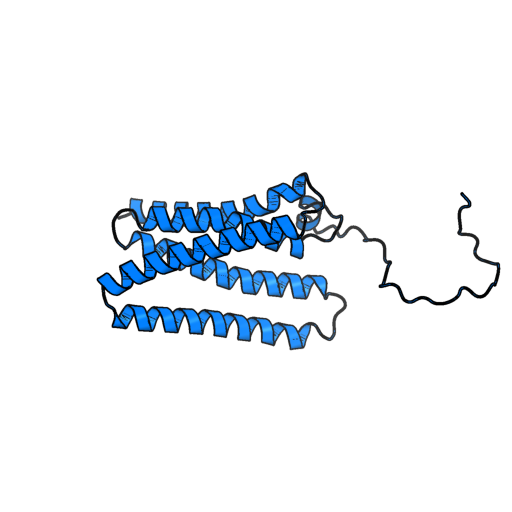700 1.00 69.19 101 ALA A N 1
ATOM 704 C CA . ALA A 1 101 ? -8.601 -11.104 20.386 1.00 69.19 101 ALA A CA 1
ATOM 705 C C . ALA A 1 101 ? -8.501 -11.869 19.060 1.00 69.19 101 ALA A C 1
ATOM 707 O O . ALA A 1 101 ? -7.647 -11.546 18.242 1.00 69.19 101 ALA A O 1
ATOM 708 N N . ALA A 1 102 ? -9.418 -12.808 18.805 1.00 74.06 102 ALA A N 1
ATOM 709 C CA . ALA A 1 102 ? -9.466 -13.538 17.536 1.00 74.06 102 ALA A CA 1
ATOM 710 C C . ALA A 1 102 ? -9.728 -12.597 16.345 1.00 74.06 102 ALA A C 1
ATOM 712 O O . ALA A 1 102 ? -9.043 -12.669 15.331 1.00 74.06 102 ALA A O 1
ATOM 713 N N . LYS A 1 103 ? -10.655 -11.639 16.495 1.00 74.00 103 LYS A N 1
ATOM 714 C CA . LYS A 1 103 ? -10.902 -10.608 15.472 1.00 74.00 103 LYS A CA 1
ATOM 715 C C . LYS A 1 103 ? -9.696 -9.699 15.258 1.00 74.00 103 LYS A C 1
ATOM 717 O O . LYS A 1 103 ? -9.372 -9.397 14.117 1.00 74.00 103 LYS A O 1
ATOM 722 N N . ALA A 1 104 ? -9.029 -9.277 16.332 1.00 76.12 104 ALA A N 1
ATOM 723 C CA . ALA A 1 104 ? -7.814 -8.474 16.229 1.00 76.12 104 ALA A CA 1
ATOM 724 C C . ALA A 1 104 ? -6.686 -9.230 15.507 1.00 76.12 104 ALA A C 1
ATOM 726 O O . ALA A 1 104 ? -6.009 -8.642 14.669 1.00 76.12 104 ALA A O 1
ATOM 727 N N . LEU A 1 105 ? -6.519 -10.526 15.790 1.00 80.06 105 LEU A N 1
ATOM 728 C CA . LEU A 1 105 ? -5.525 -11.379 15.140 1.00 80.06 105 LEU A CA 1
ATOM 729 C C . LEU A 1 105 ? -5.843 -11.603 13.655 1.00 80.06 105 LEU A C 1
ATOM 731 O O . LEU A 1 105 ? -4.945 -11.514 12.824 1.00 80.06 105 LEU A O 1
ATOM 735 N N . LEU A 1 106 ? -7.116 -11.830 13.318 1.00 81.94 106 LEU A N 1
ATOM 736 C CA . LEU A 1 106 ? -7.571 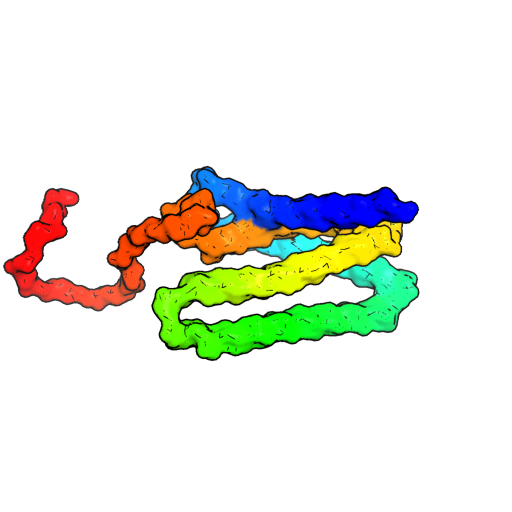-11.967 11.935 1.00 81.94 106 LEU A CA 1
ATOM 737 C C . LEU A 1 106 ? -7.304 -10.687 11.132 1.00 81.94 106 LEU A C 1
ATOM 739 O O . LEU A 1 106 ? -6.723 -10.748 10.052 1.00 81.94 106 LEU A O 1
ATOM 743 N N . ILE A 1 107 ? -7.671 -9.526 11.687 1.00 80.75 107 ILE A N 1
ATOM 744 C CA . ILE A 1 107 ? -7.391 -8.223 11.071 1.00 80.75 107 ILE A CA 1
ATOM 745 C C . ILE A 1 107 ? -5.885 -8.039 10.902 1.00 80.75 107 ILE A C 1
ATOM 747 O O . ILE A 1 107 ? -5.443 -7.691 9.815 1.00 80.75 107 ILE A O 1
ATOM 751 N N . LEU A 1 108 ? -5.088 -8.314 11.939 1.00 83.12 108 LEU A N 1
ATOM 752 C CA . LEU A 1 108 ? -3.633 -8.210 11.859 1.00 83.12 108 LEU A CA 1
ATOM 753 C C . LEU A 1 108 ? -3.068 -9.084 10.733 1.00 83.12 108 LEU A C 1
ATOM 755 O O . LEU A 1 108 ? -2.225 -8.615 9.975 1.00 83.12 108 LEU A O 1
ATOM 759 N N . GLY A 1 109 ? -3.542 -10.323 10.596 1.00 85.81 109 GLY A N 1
ATOM 760 C CA . GLY A 1 109 ? -3.113 -11.226 9.532 1.00 85.81 109 GLY A CA 1
ATOM 761 C C . GLY A 1 109 ? -3.455 -10.700 8.135 1.00 85.81 109 GLY A C 1
ATOM 762 O O . GLY A 1 109 ? -2.576 -10.644 7.276 1.00 85.81 109 GLY A O 1
ATOM 763 N N . ILE A 1 110 ? -4.705 -10.274 7.915 1.00 86.19 110 ILE A N 1
ATOM 764 C CA . ILE A 1 110 ? -5.164 -9.762 6.612 1.00 86.19 110 ILE A CA 1
ATOM 765 C C . ILE A 1 110 ? -4.394 -8.491 6.244 1.00 86.19 110 ILE A C 1
ATOM 767 O O . ILE A 1 110 ? -3.868 -8.385 5.136 1.00 86.19 110 ILE A O 1
ATOM 771 N N . MET A 1 111 ? -4.254 -7.557 7.188 1.00 87.69 111 MET A N 1
ATOM 772 C CA . MET A 1 111 ? -3.513 -6.319 6.949 1.00 87.69 111 MET A CA 1
ATOM 773 C C . MET A 1 111 ? -2.015 -6.575 6.747 1.00 87.69 111 MET A C 1
ATOM 775 O O . MET A 1 111 ? -1.394 -5.910 5.930 1.00 87.69 111 MET A O 1
ATOM 779 N N . THR A 1 112 ? -1.430 -7.583 7.401 1.00 88.25 112 THR A N 1
ATOM 780 C CA . THR A 1 112 ? -0.029 -7.970 7.153 1.00 88.25 112 THR A CA 1
ATOM 781 C C . THR A 1 112 ? 0.171 -8.431 5.712 1.00 88.25 112 THR A C 1
ATOM 783 O O . THR A 1 112 ? 1.133 -8.019 5.066 1.0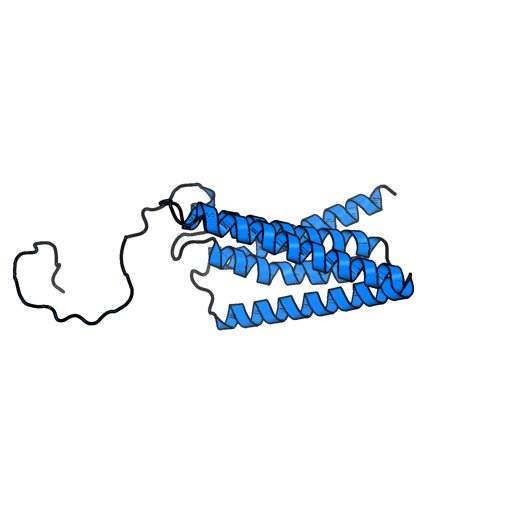0 88.25 112 THR A O 1
ATOM 786 N N . ALA A 1 113 ? -0.739 -9.259 5.187 1.00 88.88 113 ALA A N 1
ATOM 787 C CA . ALA A 1 113 ? -0.686 -9.683 3.790 1.00 88.88 113 ALA A CA 1
ATOM 788 C C . ALA A 1 113 ? -0.834 -8.489 2.830 1.00 88.88 113 ALA A C 1
ATOM 790 O O . ALA A 1 113 ? -0.127 -8.418 1.824 1.00 88.88 113 ALA A O 1
ATOM 791 N N . HIS A 1 114 ? -1.699 -7.529 3.168 1.00 89.56 114 HIS A N 1
ATOM 792 C CA . HIS A 1 114 ? -1.882 -6.299 2.402 1.00 89.56 114 HIS A CA 1
ATOM 793 C C . HIS A 1 114 ? -0.608 -5.441 2.363 1.00 89.56 114 HIS A C 1
ATOM 795 O O . HIS A 1 114 ? -0.061 -5.209 1.286 1.00 89.56 114 HIS A O 1
ATOM 801 N N . SER A 1 115 ? -0.067 -5.059 3.525 1.00 90.25 115 SER A N 1
ATOM 802 C CA . SER A 1 115 ? 1.142 -4.228 3.612 1.00 90.25 115 SER A CA 1
ATOM 803 C C . SER A 1 115 ? 2.382 -4.924 3.040 1.00 90.25 115 SER A C 1
ATOM 805 O O . SER A 1 115 ? 3.301 -4.267 2.554 1.00 90.25 115 SER A O 1
ATOM 807 N N . PHE A 1 116 ? 2.427 -6.261 3.056 1.00 91.56 116 PHE A N 1
ATOM 808 C CA . PHE A 1 116 ? 3.472 -7.007 2.358 1.00 91.56 116 PHE A CA 1
ATOM 809 C C . PHE A 1 116 ? 3.418 -6.768 0.842 1.00 91.56 116 PHE A C 1
ATOM 811 O O . PHE A 1 116 ? 4.450 -6.479 0.235 1.00 91.56 116 PHE A O 1
ATOM 818 N N . ALA A 1 117 ? 2.229 -6.840 0.234 1.00 91.44 117 ALA A N 1
ATOM 819 C CA . ALA A 1 117 ? 2.055 -6.569 -1.192 1.00 91.44 117 ALA A CA 1
ATOM 820 C C . ALA A 1 117 ? 2.429 -5.118 -1.551 1.00 91.44 117 ALA A C 1
ATOM 822 O O . ALA A 1 117 ? 3.107 -4.893 -2.555 1.00 91.44 117 ALA A O 1
ATOM 823 N N . GLU A 1 118 ? 2.073 -4.145 -0.706 1.00 92.81 118 GLU A N 1
ATOM 824 C CA . GLU A 1 118 ? 2.498 -2.747 -0.869 1.00 92.81 118 GLU A CA 1
ATOM 825 C C . GLU A 1 118 ? 4.022 -2.598 -0.824 1.00 92.81 118 GLU A C 1
ATOM 827 O O . GLU A 1 118 ? 4.609 -1.936 -1.680 1.00 92.81 118 GLU A O 1
ATOM 832 N N . GLY A 1 119 ? 4.679 -3.258 0.135 1.00 93.12 119 GLY A N 1
ATOM 833 C CA . GLY A 1 119 ? 6.135 -3.251 0.268 1.00 93.12 119 GLY A CA 1
ATOM 834 C C . GLY A 1 119 ? 6.845 -3.841 -0.953 1.00 93.12 119 GLY A C 1
ATOM 835 O O . GLY A 1 119 ? 7.838 -3.278 -1.419 1.00 93.12 119 GLY A O 1
ATOM 836 N N . VAL A 1 120 ? 6.311 -4.930 -1.520 1.00 93.12 120 VAL A N 1
ATOM 837 C CA . VAL A 1 120 ? 6.785 -5.472 -2.805 1.00 93.12 120 VAL A CA 1
ATOM 838 C C . VAL A 1 120 ? 6.618 -4.428 -3.909 1.00 93.12 120 VAL A C 1
ATOM 840 O O . VAL A 1 120 ? 7.574 -4.183 -4.641 1.00 93.12 120 VAL A O 1
ATOM 843 N N . GLY A 1 121 ? 5.460 -3.761 -3.984 1.00 94.12 121 GLY A N 1
ATOM 844 C CA . GLY A 1 121 ? 5.182 -2.670 -4.925 1.00 94.12 121 GLY A CA 1
ATOM 845 C C . GLY A 1 121 ? 6.193 -1.519 -4.846 1.00 94.12 121 GLY A C 1
ATOM 846 O O . GLY A 1 121 ? 6.734 -1.099 -5.870 1.00 94.12 121 GLY A O 1
ATOM 847 N N . VAL A 1 122 ? 6.517 -1.054 -3.633 1.00 94.88 122 VAL A N 1
ATOM 848 C CA . VAL A 1 122 ? 7.579 -0.060 -3.400 1.00 94.88 122 VAL A CA 1
ATOM 849 C C . VAL A 1 122 ? 8.915 -0.587 -3.915 1.00 94.88 122 VAL A C 1
ATOM 851 O O . VAL A 1 122 ? 9.565 0.078 -4.717 1.00 94.88 122 VAL A O 1
ATOM 854 N N . GLY A 1 123 ? 9.318 -1.793 -3.514 1.00 93.56 123 GLY A N 1
ATOM 855 C CA . GLY A 1 123 ? 10.602 -2.373 -3.906 1.00 93.56 123 GLY A CA 1
ATOM 856 C C . GLY A 1 123 ? 10.777 -2.484 -5.422 1.00 93.56 123 GLY A C 1
ATOM 857 O O . GLY A 1 123 ? 11.783 -2.019 -5.956 1.00 93.56 123 GLY A O 1
ATOM 858 N N . VAL A 1 124 ? 9.784 -3.038 -6.126 1.00 93.00 124 VAL A N 1
ATOM 859 C CA . VAL A 1 124 ? 9.849 -3.198 -7.590 1.00 93.00 124 VAL A CA 1
ATOM 860 C C . VAL A 1 124 ? 9.815 -1.856 -8.319 1.00 93.00 124 VAL A C 1
ATOM 862 O O . VAL A 1 124 ? 10.480 -1.703 -9.338 1.00 93.00 124 VAL A O 1
ATOM 865 N N . SER A 1 125 ? 9.119 -0.850 -7.779 1.00 94.81 125 SER A N 1
ATOM 866 C CA . SER A 1 125 ? 9.030 0.476 -8.404 1.00 94.81 125 SER A CA 1
ATOM 867 C C . SER A 1 125 ? 10.369 1.222 -8.463 1.00 94.81 125 SER A C 1
ATOM 869 O O . SER A 1 125 ? 10.582 2.018 -9.374 1.00 94.81 125 SER A O 1
ATOM 871 N N . PHE A 1 126 ? 11.303 0.937 -7.547 1.00 93.94 126 PHE A N 1
ATOM 872 C CA . PHE A 1 126 ? 12.669 1.479 -7.591 1.00 93.94 126 PHE A CA 1
ATOM 873 C C . PHE A 1 126 ? 13.570 0.801 -8.632 1.00 93.94 126 PHE A C 1
ATOM 875 O O . PHE A 1 126 ? 14.641 1.325 -8.929 1.00 93.94 126 PHE A O 1
ATOM 882 N N . ALA A 1 127 ? 13.153 -0.345 -9.177 1.00 91.25 127 ALA A N 1
ATOM 883 C CA . ALA A 1 127 ? 13.828 -1.009 -10.290 1.00 91.25 127 ALA A CA 1
ATOM 884 C C . ALA A 1 127 ? 13.273 -0.591 -11.666 1.00 91.25 127 ALA A C 1
ATOM 886 O O . ALA A 1 127 ? 13.828 -1.004 -12.683 1.00 91.25 127 ALA A O 1
ATOM 887 N N . GLY A 1 128 ? 12.186 0.190 -11.699 1.00 88.94 128 GLY A N 1
ATOM 888 C CA . GLY A 1 128 ? 11.586 0.717 -12.926 1.00 88.94 128 GLY A CA 1
ATOM 889 C C . GLY A 1 128 ? 12.203 2.041 -13.383 1.00 88.94 128 GLY A C 1
ATOM 890 O O . GLY A 1 128 ? 13.333 2.387 -13.028 1.00 88.94 128 GLY A O 1
ATOM 891 N N . SER A 1 129 ? 11.440 2.788 -14.178 1.00 91.19 129 SER A N 1
ATOM 892 C CA . SER A 1 129 ? 11.814 4.100 -14.701 1.00 91.19 129 SER A CA 1
ATOM 893 C C . SER A 1 129 ? 12.141 5.144 -13.622 1.00 91.19 129 SER A C 1
ATOM 895 O O . SER A 1 129 ? 11.714 5.081 -12.462 1.00 91.19 129 SER A O 1
ATOM 897 N N . GLU A 1 130 ? 12.933 6.145 -14.016 1.00 91.31 130 GLU A N 1
ATOM 898 C CA . GLU A 1 130 ? 13.354 7.224 -13.125 1.00 91.31 130 GLU A CA 1
ATOM 899 C C . GLU A 1 130 ? 12.139 7.969 -12.546 1.00 91.31 130 GLU A C 1
ATOM 901 O O . GLU A 1 130 ? 11.248 8.417 -13.264 1.00 91.31 130 GLU A O 1
ATOM 906 N N . GLY A 1 131 ? 12.094 8.097 -11.218 1.00 92.00 131 GLY A N 1
ATOM 907 C CA . GLY A 1 131 ? 11.009 8.775 -10.504 1.00 92.00 131 GLY A CA 1
ATOM 908 C C . GLY A 1 131 ? 9.797 7.900 -10.158 1.00 92.00 131 GLY A C 1
ATOM 909 O O . GLY A 1 131 ? 9.054 8.269 -9.245 1.00 92.00 131 GLY A O 1
ATOM 910 N N . LEU A 1 132 ? 9.630 6.720 -10.772 1.00 95.06 132 LEU A N 1
ATOM 911 C CA . LEU A 1 132 ? 8.530 5.800 -10.451 1.00 95.06 132 LEU A CA 1
ATOM 912 C C . LEU A 1 132 ? 8.566 5.375 -8.978 1.00 95.06 132 LEU A C 1
ATOM 914 O O . LEU A 1 132 ? 7.553 5.461 -8.284 1.00 95.06 132 LEU A O 1
ATOM 918 N N . GLY A 1 133 ? 9.747 5.009 -8.471 1.00 94.94 133 GLY A N 1
ATOM 919 C CA . GLY A 1 133 ? 9.938 4.631 -7.069 1.00 94.94 133 GLY A CA 1
ATOM 920 C C . GLY A 1 133 ? 9.486 5.704 -6.077 1.00 94.94 133 GLY A C 1
ATOM 921 O O . GLY A 1 133 ? 8.761 5.421 -5.122 1.00 94.94 133 GLY A O 1
ATOM 922 N N . ALA A 1 134 ? 9.849 6.963 -6.333 1.00 95.56 134 ALA A N 1
ATOM 923 C CA . ALA A 1 134 ? 9.455 8.092 -5.494 1.00 95.56 134 ALA A CA 1
ATOM 924 C C . ALA A 1 134 ? 7.941 8.354 -5.553 1.00 95.56 134 ALA A C 1
ATOM 926 O O . ALA A 1 134 ? 7.319 8.619 -4.521 1.00 95.56 134 ALA A O 1
ATOM 927 N N . TYR A 1 135 ? 7.346 8.247 -6.745 1.00 96.50 135 TYR A N 1
ATOM 928 C CA . T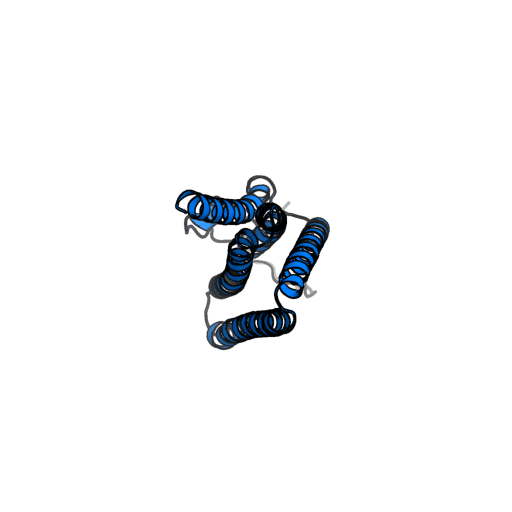YR A 1 135 ? 5.907 8.390 -6.953 1.00 96.50 135 TYR A CA 1
ATOM 929 C C . TYR A 1 135 ? 5.114 7.317 -6.195 1.00 96.50 135 TYR A C 1
ATOM 931 O O . TYR A 1 135 ? 4.245 7.657 -5.391 1.00 96.50 135 TYR A O 1
ATOM 939 N N . ILE A 1 136 ? 5.451 6.037 -6.390 1.00 97.31 136 ILE A N 1
ATOM 940 C CA . ILE A 1 136 ? 4.770 4.904 -5.747 1.00 97.31 136 ILE A CA 1
ATOM 941 C C . ILE A 1 136 ? 4.937 4.957 -4.228 1.00 97.31 136 ILE A C 1
ATOM 943 O O . ILE A 1 136 ? 3.949 4.858 -3.503 1.00 97.31 136 ILE A O 1
ATOM 947 N N . THR A 1 137 ? 6.155 5.212 -3.739 1.00 96.81 137 THR A N 1
ATOM 948 C CA . THR A 1 137 ? 6.420 5.363 -2.298 1.00 96.81 137 THR A CA 1
ATOM 949 C C . THR A 1 137 ? 5.563 6.465 -1.689 1.00 96.81 137 THR A C 1
ATOM 951 O O . THR A 1 137 ? 4.988 6.282 -0.622 1.00 96.81 137 THR A O 1
ATOM 954 N N . THR A 1 138 ? 5.456 7.611 -2.364 1.00 96.75 138 THR A N 1
ATOM 955 C CA . THR A 1 138 ? 4.680 8.752 -1.869 1.00 96.75 138 THR A CA 1
ATOM 956 C C . THR A 1 138 ? 3.182 8.444 -1.882 1.00 96.75 138 THR A C 1
ATOM 958 O O . THR A 1 138 ? 2.493 8.731 -0.906 1.00 96.75 138 THR A O 1
ATOM 961 N N . ALA A 1 139 ? 2.672 7.822 -2.949 1.00 97.25 139 ALA A N 1
ATOM 962 C CA . ALA A 1 139 ? 1.274 7.406 -3.041 1.00 97.25 139 ALA A CA 1
ATOM 963 C C . ALA A 1 139 ? 0.893 6.424 -1.920 1.00 97.25 139 ALA A C 1
ATOM 965 O O . ALA A 1 139 ? -0.125 6.628 -1.258 1.00 97.25 139 ALA A O 1
ATOM 966 N N . ILE A 1 140 ? 1.736 5.418 -1.661 1.00 96.69 140 ILE A N 1
ATOM 967 C CA . ILE A 1 140 ? 1.546 4.452 -0.570 1.00 96.69 140 ILE A CA 1
ATOM 968 C C . ILE A 1 140 ? 1.663 5.152 0.788 1.00 96.69 140 ILE A C 1
ATOM 970 O O . ILE A 1 140 ? 0.766 5.054 1.614 1.00 96.69 140 ILE A O 1
ATOM 974 N N . ALA A 1 141 ? 2.684 5.982 1.007 1.00 96.56 141 ALA A N 1
ATOM 975 C CA . ALA A 1 141 ? 2.836 6.730 2.256 1.00 96.56 141 ALA A CA 1
ATOM 976 C C . ALA A 1 141 ? 1.578 7.549 2.617 1.00 96.56 141 ALA A C 1
ATOM 978 O O . ALA A 1 141 ? 1.168 7.578 3.777 1.00 96.56 141 ALA A O 1
ATOM 979 N N . PHE A 1 142 ? 0.927 8.184 1.637 1.00 96.38 142 PHE A N 1
ATOM 980 C CA . PHE A 1 142 ? -0.332 8.896 1.872 1.00 96.38 142 PHE A CA 1
ATOM 981 C C . PHE A 1 142 ? -1.550 7.977 2.028 1.00 96.38 142 PHE A C 1
ATOM 983 O O . PHE A 1 142 ? -2.457 8.336 2.776 1.00 96.38 142 PHE A O 1
ATOM 990 N N . HIS A 1 143 ? -1.584 6.818 1.366 1.00 96.25 143 HIS A N 1
ATOM 991 C CA . HIS A 1 143 ? -2.627 5.797 1.537 1.00 96.25 143 HIS A CA 1
ATOM 992 C C . HIS A 1 143 ? -2.641 5.210 2.953 1.00 96.25 143 HIS A C 1
ATOM 994 O O . HIS A 1 143 ? -3.704 5.048 3.560 1.00 96.25 143 HIS A O 1
ATOM 1000 N N . ASN A 1 144 ? -1.452 4.981 3.504 1.00 95.75 144 ASN A N 1
ATOM 1001 C CA . ASN A 1 144 ? -1.267 4.318 4.786 1.00 95.75 144 ASN A CA 1
ATOM 1002 C C . ASN A 1 144 ? -1.843 5.132 5.957 1.00 95.75 144 ASN A C 1
ATOM 1004 O O . ASN A 1 144 ? -2.199 4.569 6.989 1.00 95.75 144 ASN A O 1
ATOM 1008 N N . VAL A 1 145 ? -2.016 6.452 5.814 1.00 94.88 145 VAL A N 1
ATOM 1009 C CA . VAL A 1 145 ? -2.641 7.287 6.857 1.00 94.88 145 VAL A CA 1
ATOM 1010 C C . VAL A 1 145 ? -4.136 6.963 7.041 1.00 94.88 145 VAL A C 1
ATOM 1012 O O . VAL A 1 145 ? -4.524 6.623 8.163 1.00 94.88 145 VAL A O 1
ATOM 1015 N N . PRO A 1 146 ? -5.001 7.046 6.004 1.00 93.56 146 PRO A N 1
ATOM 1016 C CA . PRO A 1 146 ? -6.367 6.522 6.050 1.00 93.56 146 PRO A CA 1
ATOM 1017 C C . PRO A 1 146 ? -6.483 5.076 6.536 1.00 93.56 146 PRO A C 1
ATOM 1019 O O . PRO A 1 146 ? -7.357 4.771 7.346 1.00 93.56 146 PRO A O 1
ATOM 1022 N N . GLU A 1 147 ? -5.607 4.194 6.058 1.00 92.56 147 GLU A N 1
ATOM 1023 C CA . GLU A 1 147 ? -5.614 2.777 6.416 1.00 92.56 147 GLU A CA 1
ATOM 1024 C C . GLU A 1 147 ? -5.312 2.584 7.910 1.00 92.56 147 GLU A C 1
ATOM 1026 O O . GLU A 1 147 ? -6.082 1.952 8.635 1.00 92.56 147 GLU A O 1
ATOM 1031 N N . GLY A 1 148 ? -4.251 3.220 8.411 1.00 91.38 148 GLY A N 1
ATOM 1032 C CA . GLY A 1 148 ? -3.881 3.205 9.823 1.00 91.38 148 GLY A CA 1
ATOM 1033 C C . GLY A 1 148 ? -4.973 3.762 10.736 1.00 91.38 148 GLY A C 1
ATOM 1034 O O . GLY A 1 148 ? -5.212 3.234 11.825 1.00 91.38 148 GLY A O 1
ATOM 1035 N N . LEU A 1 149 ? -5.699 4.784 10.272 1.00 90.94 149 LEU A N 1
ATOM 1036 C CA . LEU A 1 149 ? -6.875 5.310 10.963 1.00 90.94 149 LEU A CA 1
ATOM 1037 C C . LEU A 1 149 ? -7.995 4.260 11.052 1.00 90.94 149 LEU A C 1
ATOM 1039 O O . LEU A 1 149 ? -8.608 4.098 12.111 1.00 90.94 149 LEU A O 1
ATOM 1043 N N . ALA A 1 150 ? -8.252 3.526 9.967 1.00 89.19 150 ALA A N 1
ATOM 1044 C CA . ALA A 1 150 ? -9.247 2.458 9.936 1.00 89.19 150 ALA A CA 1
ATOM 1045 C C . ALA A 1 150 ? -8.866 1.290 10.856 1.00 89.19 150 ALA A C 1
ATOM 1047 O O . ALA A 1 150 ? -9.696 0.843 11.650 1.00 89.19 150 ALA A O 1
ATOM 1048 N N . ILE A 1 151 ? -7.604 0.852 10.820 1.00 87.88 151 ILE A N 1
ATOM 1049 C CA . ILE A 1 151 ? -7.078 -0.201 11.698 1.00 87.88 151 ILE A CA 1
ATOM 1050 C C . ILE A 1 151 ? -7.237 0.209 13.167 1.00 87.88 151 ILE A C 1
ATOM 1052 O O . ILE A 1 151 ? -7.770 -0.555 13.977 1.00 87.88 151 ILE A O 1
ATOM 1056 N N . ALA A 1 152 ? -6.842 1.437 13.517 1.00 86.44 152 ALA A N 1
ATOM 1057 C CA . ALA A 1 152 ? -6.968 1.951 14.876 1.00 86.44 152 ALA A CA 1
ATOM 1058 C C . ALA A 1 152 ? -8.432 1.996 15.350 1.00 86.44 152 ALA A C 1
ATOM 1060 O O . ALA A 1 152 ? -8.709 1.654 16.499 1.00 86.44 152 ALA A O 1
ATOM 1061 N N . LEU A 1 153 ? -9.383 2.346 14.476 1.00 83.12 153 LEU A N 1
ATOM 1062 C CA . LEU A 1 153 ? -10.808 2.368 14.818 1.00 83.12 153 LEU A CA 1
ATOM 1063 C C . LEU A 1 153 ? -11.356 0.978 15.177 1.00 83.12 153 LEU A C 1
ATOM 1065 O O . LEU A 1 153 ? -12.229 0.871 16.040 1.00 83.12 153 LEU A O 1
ATOM 1069 N N . VAL A 1 154 ? -10.871 -0.074 14.513 1.00 78.94 154 VAL A N 1
ATOM 1070 C CA . VAL A 1 154 ? -11.335 -1.447 14.759 1.00 78.94 154 VAL A CA 1
ATOM 1071 C C . VAL A 1 154 ? -10.619 -2.082 15.954 1.00 78.94 154 VAL A C 1
ATOM 1073 O O . VAL A 1 154 ? -11.243 -2.826 16.713 1.00 78.94 154 VAL A O 1
ATOM 1076 N N . LEU A 1 155 ? -9.335 -1.771 16.156 1.00 74.25 155 LEU A N 1
ATOM 1077 C CA . LEU A 1 155 ? -8.521 -2.358 17.223 1.00 74.25 155 LEU A CA 1
ATOM 1078 C C . LEU A 1 155 ? -8.633 -1.641 18.572 1.00 74.25 155 LEU A C 1
ATOM 1080 O O . LEU A 1 155 ? -8.406 -2.279 19.598 1.00 74.25 155 LEU A O 1
ATOM 1084 N N . VAL A 1 156 ? -8.975 -0.349 18.614 1.00 68.62 156 VAL A N 1
ATOM 1085 C CA . VAL A 1 156 ? -9.116 0.404 19.870 1.00 68.62 156 VAL A CA 1
ATOM 1086 C C . VAL A 1 156 ? -10.562 0.303 20.383 1.00 68.62 156 VAL A C 1
ATOM 1088 O O . VAL A 1 156 ? -11.474 0.881 19.784 1.00 68.62 156 VAL A O 1
ATOM 1091 N N . PRO A 1 157 ? -10.819 -0.377 21.522 1.00 59.03 157 PRO A N 1
ATOM 1092 C CA . PRO A 1 157 ? -12.149 -0.435 22.117 1.00 59.03 157 PRO A CA 1
ATOM 1093 C C . PRO A 1 157 ? -12.701 0.964 22.396 1.00 59.03 157 PRO A C 1
ATOM 1095 O O . PRO A 1 157 ? -12.005 1.833 22.931 1.00 59.03 157 PRO A O 1
ATOM 1098 N N . ARG A 1 158 ? -13.987 1.181 22.091 1.00 53.53 158 ARG A N 1
ATOM 1099 C CA . ARG A 1 158 ? -14.675 2.453 22.359 1.00 53.53 158 ARG A CA 1
ATOM 1100 C C . ARG A 1 158 ? -14.451 2.891 23.813 1.00 53.53 158 ARG A C 1
ATOM 1102 O O . ARG A 1 158 ? -14.980 2.281 24.736 1.00 53.53 158 ARG A O 1
ATOM 1109 N N . GLY A 1 159 ? -13.699 3.977 24.000 1.00 49.00 159 GLY A N 1
ATOM 1110 C CA . GLY A 1 159 ? -13.455 4.592 25.307 1.00 49.00 159 GLY A CA 1
ATOM 1111 C C . GLY A 1 159 ? -12.118 4.252 25.973 1.00 49.00 159 GLY A C 1
ATOM 1112 O O . GLY A 1 159 ? -11.829 4.846 27.012 1.00 49.00 159 GLY A O 1
ATOM 1113 N N . SER A 1 160 ? -11.284 3.375 25.399 1.00 51.03 160 SER A N 1
ATOM 1114 C CA . SER A 1 160 ? -9.916 3.174 25.884 1.00 51.03 160 SER A CA 1
ATOM 1115 C C . SER A 1 160 ? -8.917 3.986 25.064 1.00 51.03 160 SER A C 1
ATOM 1117 O O . SER A 1 160 ? -8.936 3.916 23.839 1.00 51.03 160 SER A O 1
ATOM 1119 N N . PRO A 1 161 ? -8.022 4.729 25.711 1.00 51.59 161 PRO A N 1
ATOM 1120 C CA . PRO A 1 161 ? -6.961 5.406 24.997 1.00 51.59 161 PRO A CA 1
ATOM 1121 C C . PRO A 1 161 ? -5.867 4.461 24.463 1.00 51.59 161 PRO A C 1
ATOM 1123 O O . PRO A 1 161 ? -5.571 3.444 25.091 1.00 51.59 161 PRO A O 1
ATOM 1126 N N . VAL A 1 162 ? -5.220 4.835 23.351 1.00 55.06 162 VAL A N 1
ATOM 1127 C CA . VAL A 1 162 ? -4.285 3.994 22.566 1.00 55.06 162 VAL A CA 1
ATOM 1128 C C . VAL A 1 162 ? -3.105 3.449 23.396 1.00 55.06 162 VAL A C 1
ATOM 1130 O O . VAL A 1 162 ? -2.743 2.281 23.274 1.00 55.06 162 VAL A O 1
ATOM 1133 N N . TRP A 1 163 ? -2.570 4.233 24.340 1.00 53.28 163 TRP A N 1
ATOM 1134 C CA . TRP A 1 163 ? -1.481 3.795 25.233 1.00 53.28 163 TRP A CA 1
ATOM 1135 C C . TRP A 1 163 ? -1.907 2.709 26.234 1.00 53.28 163 TRP A C 1
ATOM 1137 O O . TRP A 1 163 ? -1.070 1.952 26.724 1.00 53.28 163 TRP A O 1
ATOM 1147 N N . LYS A 1 164 ? -3.210 2.610 26.536 1.00 46.66 164 LYS A N 1
ATOM 1148 C CA . LYS A 1 164 ? -3.783 1.596 27.436 1.00 46.66 164 LYS A CA 1
ATOM 1149 C C . LYS A 1 164 ? -4.034 0.265 26.722 1.00 46.66 164 LYS A C 1
ATOM 1151 O O . LYS A 1 164 ? -4.002 -0.776 27.370 1.00 46.66 164 LYS A O 1
ATOM 1156 N N . ALA A 1 165 ? -4.234 0.296 25.403 1.00 48.81 165 ALA A N 1
ATOM 1157 C CA . ALA A 1 165 ? -4.322 -0.903 24.569 1.00 48.81 165 ALA A CA 1
ATOM 1158 C C . ALA A 1 165 ? -2.946 -1.578 24.394 1.00 48.81 165 ALA A C 1
ATOM 1160 O O . ALA A 1 165 ? -2.862 -2.800 24.445 1.00 48.81 165 ALA A O 1
ATOM 1161 N N . GLY A 1 166 ? -1.860 -0.799 24.299 1.00 46.19 166 GLY A N 1
ATOM 1162 C CA . GLY A 1 166 ? -0.490 -1.330 24.205 1.00 46.19 166 GLY A CA 1
ATOM 1163 C C . GLY A 1 166 ? 0.102 -1.877 25.512 1.00 46.19 166 GLY A C 1
ATOM 1164 O O . GLY A 1 166 ? 1.097 -2.590 25.480 1.00 46.19 166 GLY A O 1
ATOM 1165 N N . SER A 1 167 ? -0.493 -1.574 26.671 1.00 41.31 167 SER A N 1
ATOM 1166 C CA . SER A 1 167 ? 0.051 -1.942 27.992 1.00 41.31 167 SER A CA 1
ATOM 1167 C C . SER A 1 167 ? -0.626 -3.158 28.642 1.00 41.31 167 SER A C 1
ATOM 1169 O O . SER A 1 167 ? -0.428 -3.409 29.830 1.00 41.31 167 SER A O 1
ATOM 1171 N N . GLY A 1 168 ? -1.444 -3.917 27.898 1.00 41.50 168 GLY A N 1
ATOM 1172 C CA . GLY A 1 168 ? -2.071 -5.162 28.377 1.00 41.50 168 GLY A CA 1
ATOM 1173 C C . GLY A 1 168 ? -3.029 -4.992 29.566 1.00 41.50 168 GLY A C 1
ATOM 1174 O O . GLY A 1 168 ? -3.557 -5.969 30.092 1.00 41.50 168 GLY A O 1
ATOM 1175 N N . ARG A 1 169 ? -3.287 -3.756 30.009 1.00 36.69 169 ARG A N 1
ATOM 1176 C CA . ARG A 1 169 ? -4.156 -3.467 31.146 1.00 36.69 169 ARG A CA 1
ATOM 1177 C C . ARG A 1 169 ? -5.565 -3.219 30.630 1.00 36.69 169 ARG A C 1
ATOM 1179 O O . ARG A 1 169 ? -5.995 -2.076 30.457 1.00 36.69 169 ARG A O 1
ATOM 1186 N N . SER A 1 170 ? -6.283 -4.317 30.402 1.00 41.16 170 SER A N 1
ATOM 1187 C CA . SER A 1 170 ? -7.730 -4.302 30.217 1.00 41.16 170 SER A CA 1
ATOM 1188 C C . SER A 1 170 ? -8.354 -3.529 31.380 1.00 41.16 170 SER A C 1
ATOM 1190 O O . SER A 1 170 ? -8.344 -3.940 32.538 1.00 41.16 170 SER A O 1
ATOM 1192 N N . SER A 1 171 ? -8.850 -2.326 31.093 1.00 40.56 171 SER A N 1
ATOM 1193 C CA . SER A 1 171 ? -9.793 -1.703 32.017 1.00 40.56 171 SER A CA 1
ATOM 1194 C C . SER A 1 171 ? -11.066 -2.546 31.943 1.00 40.56 171 SER A C 1
ATOM 1196 O O . SER A 1 171 ? -11.468 -2.879 30.825 1.00 40.56 171 SER A O 1
ATOM 1198 N N . PRO A 1 172 ? -11.693 -2.916 33.072 1.00 37.88 172 PRO A N 1
ATOM 1199 C CA . PRO A 1 172 ? -12.956 -3.633 33.044 1.00 37.88 172 PRO A CA 1
ATOM 1200 C C . PRO A 1 172 ? -13.990 -2.686 32.436 1.00 37.88 172 PRO A C 1
ATOM 1202 O O . PRO A 1 172 ? -14.514 -1.791 33.098 1.00 37.88 172 PRO A O 1
ATOM 1205 N N . ALA A 1 173 ? -14.208 -2.808 31.128 1.00 41.06 173 ALA A N 1
ATOM 1206 C CA . ALA A 1 173 ? -15.226 -2.047 30.440 1.00 41.06 173 ALA A CA 1
ATOM 1207 C C . ALA A 1 173 ? -16.574 -2.544 30.957 1.00 41.06 173 ALA A C 1
ATOM 1209 O O . ALA A 1 173 ? -16.959 -3.697 30.765 1.00 41.06 173 ALA A O 1
ATOM 1210 N N . CYS A 1 174 ? -17.227 -1.636 31.673 1.00 33.97 174 CYS A N 1
ATOM 1211 C CA . CYS A 1 174 ? -18.597 -1.680 32.138 1.00 33.97 174 CYS A CA 1
ATOM 1212 C C . CYS A 1 174 ? -19.492 -2.485 31.180 1.00 33.97 174 CYS A C 1
ATOM 1214 O O . CYS A 1 174 ? -19.768 -2.084 30.048 1.00 33.97 174 CYS A O 1
ATOM 1216 N N . ARG A 1 175 ? -19.919 -3.656 31.651 1.00 43.09 175 ARG A N 1
ATOM 1217 C CA . ARG A 1 175 ? -20.888 -4.531 31.001 1.00 43.09 175 ARG A CA 1
ATOM 1218 C C . ARG A 1 175 ? -22.253 -3.833 31.022 1.00 43.09 175 ARG A C 1
ATOM 1220 O O . ARG A 1 175 ? -22.881 -3.759 32.068 1.00 43.09 175 ARG A O 1
ATOM 1227 N N . SER A 1 176 ? -22.687 -3.299 29.883 1.00 40.53 176 SER A N 1
ATOM 1228 C CA . SER A 1 176 ? -24.080 -3.060 29.435 1.00 40.53 176 SER A CA 1
ATOM 1229 C C . SER A 1 176 ? -24.047 -1.896 28.432 1.00 40.53 176 SER A C 1
ATOM 1231 O O . SER A 1 176 ? -23.413 -0.879 28.664 1.00 40.53 176 SER A O 1
ATOM 1233 N N . ARG A 1 177 ? -24.643 -1.971 27.246 1.00 33.88 177 ARG A N 1
ATOM 1234 C CA . ARG A 1 177 ? -26.028 -2.341 26.976 1.00 33.88 177 ARG A CA 1
ATOM 1235 C C . ARG A 1 177 ? -26.137 -3.010 25.610 1.00 33.88 177 ARG A C 1
ATOM 1237 O O . ARG A 1 177 ? -25.696 -2.471 24.598 1.00 33.88 177 ARG A O 1
ATOM 1244 N N . SER A 1 178 ? -26.778 -4.170 25.612 1.00 35.38 178 SER A N 1
ATOM 1245 C CA . SER A 1 178 ? -27.446 -4.745 24.453 1.00 35.38 178 SER A CA 1
ATOM 1246 C C . SER A 1 178 ? -28.500 -3.777 23.902 1.00 35.38 178 SER A C 1
ATOM 1248 O O . SER A 1 178 ? -29.143 -3.050 24.658 1.00 35.38 178 SER A O 1
ATOM 1250 N N . TRP A 1 179 ? -28.655 -3.820 22.583 1.00 25.98 179 TRP A N 1
ATOM 1251 C CA . TRP A 1 179 ? -29.682 -3.205 21.740 1.00 25.98 179 TRP A CA 1
ATOM 1252 C C . TRP A 1 179 ? -31.085 -3.010 22.360 1.00 25.98 179 TRP A C 1
ATOM 1254 O O . TRP A 1 179 ? -31.503 -3.801 23.209 1.00 25.98 179 TRP A O 1
ATOM 1264 N N . PRO A 1 180 ? -31.872 -2.025 21.878 1.00 40.53 180 PRO A N 1
ATOM 1265 C CA . PRO A 1 180 ? -33.206 -1.770 22.397 1.00 40.53 180 PRO A CA 1
ATOM 1266 C C . PRO A 1 180 ? -34.182 -2.845 21.902 1.00 40.53 180 PRO A C 1
ATOM 1268 O O . PRO A 1 180 ? -34.456 -2.965 20.711 1.00 40.53 180 PRO A O 1
ATOM 1271 N N . ARG A 1 181 ? -34.760 -3.609 22.831 1.00 33.22 181 ARG A N 1
ATOM 1272 C CA . ARG A 1 181 ? -36.099 -4.185 22.660 1.00 33.22 181 ARG A CA 1
ATOM 1273 C C . ARG A 1 181 ? -37.035 -3.479 23.644 1.00 33.22 181 ARG A C 1
ATOM 1275 O O . ARG A 1 181 ? -36.656 -3.338 24.806 1.00 33.22 181 ARG A O 1
ATOM 1282 N N . PRO A 1 182 ? -38.240 -3.053 23.233 1.00 36.31 182 PRO A N 1
ATOM 1283 C CA . PRO A 1 182 ? -39.193 -2.450 24.147 1.00 36.31 182 PRO A CA 1
ATOM 1284 C C . PRO A 1 182 ? -39.880 -3.573 24.928 1.00 36.31 182 PRO A C 1
ATOM 1286 O O . PRO A 1 182 ? -40.614 -4.377 24.357 1.00 36.31 182 PRO A O 1
ATOM 1289 N N . ARG A 1 183 ? -39.635 -3.665 26.235 1.00 32.31 183 ARG A N 1
ATOM 1290 C CA . ARG A 1 183 ? -40.467 -4.467 27.139 1.00 32.31 183 ARG A CA 1
ATOM 1291 C C . ARG A 1 183 ? -40.717 -3.702 28.432 1.00 32.31 183 ARG A C 1
ATOM 1293 O O . ARG A 1 183 ? -39.884 -3.689 29.325 1.00 32.31 183 ARG A O 1
ATOM 1300 N N . ILE A 1 184 ? -41.863 -3.020 28.440 1.00 33.56 184 ILE A N 1
ATOM 1301 C CA . ILE A 1 184 ? -42.889 -3.029 29.493 1.00 33.56 184 ILE A CA 1
ATOM 1302 C C . ILE A 1 184 ? -42.326 -3.377 30.885 1.00 33.56 184 ILE A C 1
ATOM 1304 O O . ILE A 1 184 ? -42.185 -4.549 31.231 1.00 33.56 184 ILE A O 1
ATOM 1308 N N . CYS A 1 185 ? -42.031 -2.352 31.689 1.00 29.80 185 CYS A N 1
ATOM 1309 C CA . CYS A 1 185 ? -41.723 -2.510 33.110 1.00 29.80 185 CYS A CA 1
ATOM 1310 C C . CYS A 1 185 ? -43.015 -2.813 33.881 1.00 29.80 185 CYS A C 1
ATOM 1312 O O . CYS A 1 185 ? -43.840 -1.925 34.082 1.00 29.80 185 CYS A O 1
ATOM 1314 N N . SER A 1 186 ? -43.180 -4.062 34.322 1.00 29.91 186 SER A N 1
ATOM 1315 C CA . SER A 1 186 ? -44.152 -4.418 35.358 1.00 29.91 186 SER A CA 1
ATOM 1316 C C . SER A 1 186 ? -43.534 -4.155 36.734 1.00 29.91 186 SER A C 1
ATOM 1318 O O . SER A 1 186 ? -42.405 -4.565 37.004 1.00 29.91 186 SER A O 1
ATOM 1320 N N . SER A 1 187 ? -44.289 -3.475 37.584 1.00 36.88 187 SER A N 1
ATOM 1321 C CA . SER A 1 187 ? -43.971 -3.057 38.946 1.00 36.88 187 SER A CA 1
ATOM 1322 C C . SER A 1 187 ? -43.645 -4.213 39.903 1.00 36.88 187 SER A C 1
ATOM 1324 O O . SER A 1 187 ? -44.531 -5.010 40.213 1.00 36.88 187 SER A O 1
ATOM 1326 N N . LYS A 1 188 ? -42.437 -4.223 40.483 1.00 31.34 188 LYS A N 1
ATOM 1327 C CA . LYS A 1 188 ? -42.201 -4.690 41.862 1.00 31.34 188 LYS A CA 1
ATOM 1328 C C . LYS A 1 188 ? -41.125 -3.826 42.545 1.00 31.34 188 LYS A C 1
ATOM 1330 O O . LYS A 1 188 ? -40.097 -3.578 41.919 1.00 31.34 188 LYS A O 1
ATOM 1335 N N . PRO A 1 189 ? -41.343 -3.356 43.790 1.00 37.09 189 PRO A N 1
ATOM 1336 C CA . PRO A 1 189 ? -40.431 -2.455 44.482 1.00 37.09 189 PRO A CA 1
ATOM 1337 C C . PRO A 1 189 ? -39.569 -3.223 45.492 1.00 37.09 189 PRO A C 1
ATOM 1339 O O . PRO A 1 189 ? -40.047 -3.565 46.568 1.00 37.09 189 PRO A O 1
ATOM 1342 N N . SER A 1 190 ? -38.306 -3.483 45.157 1.00 41.16 190 SER A N 1
ATOM 1343 C CA . SER A 1 190 ? -37.251 -3.799 46.135 1.00 41.16 190 SER A CA 1
ATOM 1344 C C . SER A 1 190 ? -35.897 -3.908 45.428 1.00 41.16 190 SER A C 1
ATOM 1346 O O . SER A 1 190 ? -35.379 -5.007 45.263 1.00 41.16 190 SER A O 1
ATOM 1348 N N . ASP A 1 191 ? -35.333 -2.781 44.994 1.00 36.78 191 ASP A N 1
ATOM 1349 C CA . ASP A 1 191 ? -33.918 -2.717 44.614 1.00 36.78 191 ASP A CA 1
ATOM 1350 C C . ASP A 1 191 ? -33.274 -1.479 45.266 1.00 36.78 191 ASP A C 1
ATOM 1352 O O . ASP A 1 191 ? -33.688 -0.354 44.977 1.00 36.78 191 ASP A O 1
ATOM 1356 N N . PRO A 1 192 ? -32.280 -1.648 46.160 1.00 42.00 192 PRO A N 1
ATOM 1357 C CA . PRO A 1 192 ? -31.709 -0.563 46.962 1.00 42.00 192 PRO A CA 1
ATOM 1358 C C . PRO A 1 192 ? -30.658 0.285 46.216 1.00 42.00 192 PRO A C 1
ATOM 1360 O O . PRO A 1 192 ? -29.951 1.069 46.842 1.00 42.00 192 PRO A O 1
ATOM 1363 N N . PHE A 1 193 ? -30.539 0.149 44.890 1.00 38.28 193 PHE A N 1
ATOM 1364 C CA . PHE A 1 193 ? -29.443 0.730 44.096 1.00 38.28 193 PHE A CA 1
ATOM 1365 C C . PHE A 1 193 ? -29.879 1.685 42.974 1.00 38.28 193 PHE A C 1
ATOM 1367 O O . PHE A 1 193 ? -29.123 1.914 42.031 1.00 38.28 193 PHE A O 1
ATOM 1374 N N . CYS A 1 194 ? -31.061 2.296 43.075 1.00 32.97 194 CYS A N 1
ATOM 1375 C CA . CYS A 1 194 ? -31.441 3.396 42.188 1.00 32.97 194 CYS A CA 1
ATOM 1376 C C . CYS A 1 194 ? -31.254 4.740 42.920 1.00 32.97 194 CYS A C 1
ATOM 1378 O O . CYS A 1 194 ? -32.097 5.081 43.751 1.00 32.97 194 CYS A O 1
ATOM 1380 N N . PRO A 1 195 ? -30.175 5.512 42.672 1.00 37.16 195 PRO A N 1
ATOM 1381 C CA . PRO A 1 195 ? -30.090 6.869 43.189 1.00 37.16 195 PRO A CA 1
ATOM 1382 C C . PRO A 1 195 ? -31.123 7.740 42.463 1.00 37.16 195 PRO A C 1
ATOM 1384 O O . PRO A 1 195 ? -31.159 7.804 41.235 1.00 37.16 195 PRO A O 1
ATOM 1387 N N . LEU A 1 196 ? -31.995 8.356 43.257 1.00 37.59 196 LEU A N 1
ATOM 1388 C CA . LEU A 1 196 ? -32.935 9.397 42.859 1.00 37.59 196 LEU A CA 1
ATOM 1389 C C . LEU A 1 196 ? -32.160 10.665 42.473 1.00 37.59 196 LEU A C 1
ATOM 1391 O O . LEU A 1 196 ? -31.444 11.193 43.323 1.00 37.59 196 LEU A O 1
ATOM 1395 N N . ALA A 1 197 ? -32.325 11.124 41.228 1.00 34.50 197 ALA A N 1
ATOM 1396 C CA . ALA A 1 197 ? -32.435 12.523 40.772 1.00 34.50 197 ALA A CA 1
ATOM 1397 C C . ALA A 1 197 ? -32.187 12.600 39.258 1.00 34.50 197 ALA A C 1
ATOM 1399 O O . ALA A 1 197 ? -31.089 12.194 38.813 1.00 34.50 197 ALA A O 1
#